Protein 4NQF (pdb70)

Secondary structure (DSSP, 8-state):
--HHHHHHHHHHHHHH--HHHHHHHHHHHHHHHT-HHHHHHHHHHHHHHHHHHHHHHHHS---SS---HHHHHHHHH-GGGGTTS--SSSHHHHHHH--HHHHSTTSSS-----HHHHHHHHHHHHHHHHHHHHHHHH----/--HHHHHHHHHHHHHH--HHHHHHHHHHHHHHTT-HHHHHHHHHHHHHHHHHHHHHHHHS---SS---HHHHHHHHH-GGGGGGS--SSSHHHHHHH--HHHHSTTS-S-----HHHHHHHHHHHHHHHHHHHHHHHH--TTTT----

Nearest PDB structures (foldseek):
  4nqf-assembly1_A  TM=1.006E+00  e=3.502E-18  Agrobacterium fabrum str. C58
  3c18-assembly2_C  TM=5.574E-01  e=3.459E+00  Exiguobacterium sibiricum 255-15
  7sqc-assembly1_1F  TM=3.061E-01  e=2.179E+00  Chlamydomonas reinhardtii
  7n9z-assembly1_H  TM=4.258E-01  e=7.866E+00  Escherichia coli
  4nqf-assembly1_A  TM=1.007E+00  e=2.276E-18  Agrobacterium fabrum str. C58

Organism: Agrobacterium fabrum (strain C58 / ATCC 33970) (NCBI:txid176299)

Structure (mmCIF, N/CA/C/O backbone):
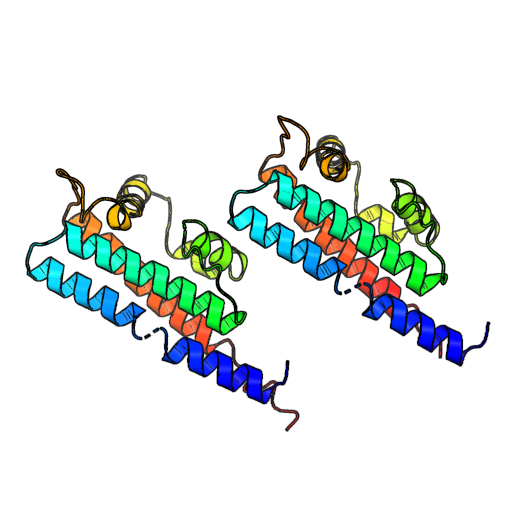data_4NQF
#
_entry.id   4NQF
#
_cell.length_a   63.103
_cell.length_b   71.574
_cell.length_c   83.416
_cell.angle_alpha   90.00
_cell.angle_beta   90.00
_cell.angle_gamma   90.00
#
_symmetry.space_group_name_H-M   'P 21 21 21'
#
loop_
_entity.id
_entity.type
_entity.pdbx_description
1 polymer Nucleotidyltransferase
2 water water
#
loop_
_atom_site.group_PDB
_atom_site.id
_atom_site.type_symbol
_atom_site.label_atom_id
_atom_site.label_alt_id
_atom_site.label_comp_id
_atom_site.label_asym_id
_atom_site.label_entity_id
_atom_site.label_seq_id
_atom_site.pdbx_PDB_ins_code
_atom_site.Cartn_x
_atom_site.Cartn_y
_atom_site.Cartn_z
_atom_site.occupancy
_atom_site.B_iso_or_equiv
_atom_site.auth_seq_id
_atom_site.auth_comp_id
_atom_site.auth_asym_id
_atom_site.auth_atom_id
_atom_site.pdbx_PDB_model_num
ATOM 1 N N . LEU A 1 1 ? -45.437 -56.176 71.336 1.00 122.16 151 LEU A N 1
ATOM 2 C CA . LEU A 1 1 ? -45.956 -57.502 70.916 1.00 117.06 151 LEU A CA 1
ATOM 3 C C . LEU A 1 1 ? -45.082 -58.072 69.780 1.00 106.21 151 LEU A C 1
ATOM 4 O O . LEU A 1 1 ? -45.466 -57.960 68.620 1.00 97.97 151 LEU A O 1
ATOM 9 N N . SER A 1 2 ? -43.904 -58.629 70.116 1.00 107.47 152 SER A N 1
ATOM 10 C CA . SER A 1 2 ? -42.988 -59.306 69.160 1.00 106.21 152 SER A CA 1
ATOM 11 C C . SER A 1 2 ? -41.544 -59.278 69.691 1.00 102.95 152 SER A C 1
ATOM 12 O O . SER A 1 2 ? -40.972 -58.208 69.822 1.00 110.27 152 SER A O 1
ATOM 15 N N . PRO A 1 3 ? -40.940 -60.452 69.963 1.00 98.55 153 PRO A N 1
ATOM 16 C CA . PRO A 1 3 ? -39.644 -60.540 70.659 1.00 101.64 153 PRO A CA 1
ATOM 17 C C . PRO A 1 3 ? -38.545 -59.552 70.230 1.00 110.10 153 PRO A C 1
ATOM 18 O O . PRO A 1 3 ? -37.848 -58.992 71.094 1.00 102.55 153 PRO A O 1
ATOM 22 N N . ALA A 1 4 ? -38.389 -59.354 68.919 1.00 114.86 154 ALA A N 1
ATOM 23 C CA . ALA A 1 4 ? -37.334 -58.484 68.374 1.00 110.60 154 ALA A CA 1
ATOM 24 C C . ALA A 1 4 ? -37.730 -57.016 68.387 1.00 107.34 154 ALA A C 1
ATOM 25 O O . ALA A 1 4 ? -36.879 -56.157 68.612 1.00 103.39 154 ALA A O 1
ATOM 27 N N . ASP A 1 5 ? -39.008 -56.735 68.131 1.00 106.59 155 ASP A N 1
ATOM 28 C CA . ASP A 1 5 ? -39.547 -55.380 68.286 1.00 116.31 155 ASP A CA 1
ATOM 29 C C . ASP A 1 5 ? -39.405 -54.901 69.737 1.00 122.78 155 ASP A C 1
ATOM 30 O O . ASP A 1 5 ? -38.825 -53.848 70.004 1.00 122.49 155 ASP A O 1
ATOM 35 N N . ALA A 1 6 ? -39.933 -55.691 70.667 1.00 119.67 156 ALA A N 1
ATOM 36 C CA . ALA A 1 6 ? -39.875 -55.372 72.087 1.00 105.73 156 ALA A CA 1
ATOM 37 C C . ALA A 1 6 ? -38.459 -55.024 72.579 1.00 92.59 156 ALA A C 1
ATOM 38 O O . ALA A 1 6 ? -38.307 -54.196 73.476 1.00 83.75 156 ALA A O 1
ATOM 40 N N . LEU A 1 7 ? -37.438 -55.645 71.992 1.00 82.48 157 LEU A N 1
ATOM 41 C CA . LEU A 1 7 ? -36.045 -55.311 72.305 1.00 82.33 157 LEU A CA 1
ATOM 42 C C . LEU A 1 7 ? -35.631 -53.968 71.709 1.00 86.18 157 LEU A C 1
ATOM 43 O O . LEU A 1 7 ? -35.032 -53.137 72.385 1.00 77.75 157 LEU A O 1
ATOM 48 N N . ARG A 1 8 ? -35.901 -53.798 70.420 1.00 90.20 158 ARG A N 1
ATOM 49 C CA . ARG A 1 8 ? -35.671 -52.536 69.734 1.00 96.63 158 ARG A CA 1
ATOM 50 C C . ARG A 1 8 ? -36.293 -51.401 70.565 1.00 99.81 158 ARG A C 1
ATOM 51 O O . ARG A 1 8 ? -35.598 -50.458 70.957 1.00 102.63 158 ARG A O 1
ATOM 59 N N . VAL A 1 9 ? -37.583 -51.519 70.876 1.00 91.59 159 VAL A N 1
ATOM 60 C CA . VAL A 1 9 ? -38.298 -50.443 71.560 1.00 87.78 159 VAL A CA 1
ATOM 61 C C . VAL A 1 9 ? -37.771 -50.168 72.963 1.00 81.58 159 VAL A C 1
ATOM 62 O O . VAL A 1 9 ? -37.724 -49.015 73.366 1.00 81.05 159 VAL A O 1
ATOM 66 N N . ALA A 1 10 ? -37.366 -51.202 73.692 1.00 74.69 160 ALA A N 1
ATOM 67 C CA . ALA A 1 10 ? -36.833 -51.005 75.034 1.00 72.55 160 ALA A CA 1
ATOM 68 C C . ALA A 1 10 ? -35.444 -50.425 75.019 1.00 76.71 160 ALA A C 1
ATOM 69 O O . ALA A 1 10 ? -35.061 -49.780 75.978 1.00 84.56 160 ALA A O 1
ATOM 71 N N . GLU A 1 11 ? -34.675 -50.686 73.967 1.00 83.51 161 GLU A N 1
ATOM 72 C CA . GLU A 1 11 ? -33.376 -50.045 73.806 1.00 91.54 161 GLU A CA 1
ATOM 73 C C . GLU A 1 11 ? -33.565 -48.567 73.482 1.00 92.30 161 GLU A C 1
ATOM 74 O O . GLU A 1 11 ? -32.832 -47.722 74.007 1.00 94.48 161 GLU A O 1
ATOM 80 N N . ASP A 1 12 ? -34.535 -48.277 72.608 1.00 84.05 162 ASP A N 1
ATOM 81 C CA . ASP A 1 12 ? -34.821 -46.915 72.137 1.00 79.84 162 ASP A CA 1
ATOM 82 C C . ASP A 1 12 ? -35.184 -45.975 73.308 1.00 78.53 162 ASP A C 1
ATOM 83 O O . ASP A 1 12 ? -34.599 -44.912 73.457 1.00 77.93 162 ASP A O 1
ATOM 88 N N . HIS A 1 13 ? -36.152 -46.404 74.112 1.00 75.03 163 HIS A N 1
ATOM 89 C CA . HIS A 1 13 ? -36.537 -45.782 75.377 1.00 67.39 163 HIS A CA 1
ATOM 90 C C . HIS A 1 13 ? -35.351 -45.491 76.295 1.00 60.71 163 HIS A C 1
ATOM 91 O O . HIS A 1 13 ? -35.065 -44.345 76.596 1.00 59.67 163 HIS A O 1
ATOM 98 N N . PHE A 1 14 ? -34.663 -46.530 76.729 1.00 54.93 164 PHE A N 1
ATOM 99 C CA . PHE A 1 14 ? -33.542 -46.384 77.645 1.00 61.29 164 PHE A CA 1
ATOM 100 C C . PHE A 1 14 ? -32.442 -45.456 77.121 1.00 69.96 164 PHE A C 1
ATOM 101 O O . PHE A 1 14 ? -31.871 -44.689 77.886 1.00 74.80 164 PHE A O 1
ATOM 109 N N . LEU A 1 15 ? -32.144 -45.523 75.828 1.00 73.28 165 LEU A N 1
ATOM 110 C CA . LEU A 1 15 ? -31.119 -44.664 75.244 1.00 66.73 165 LEU A CA 1
ATOM 111 C C . LEU A 1 15 ? -31.610 -43.258 75.058 1.00 58.90 165 LEU A C 1
ATOM 112 O O . LEU A 1 15 ? -30.827 -42.329 75.059 1.00 55.06 165 LEU A O 1
ATOM 117 N N . ARG A 1 16 ? -32.904 -43.112 74.840 1.00 54.34 166 ARG A N 1
ATOM 118 C CA . ARG A 1 16 ? -33.523 -41.800 74.682 1.00 53.45 166 ARG A CA 1
ATOM 119 C C . ARG A 1 16 ? -33.580 -41.033 76.009 1.00 61.07 166 ARG A C 1
ATOM 120 O O . ARG A 1 16 ? -33.400 -39.808 76.013 1.00 61.43 166 ARG A O 1
ATOM 128 N N . HIS A 1 17 ? -33.807 -41.747 77.123 1.00 59.33 167 HIS A N 1
ATOM 129 C CA . HIS A 1 17 ? -34.189 -41.111 78.372 1.00 54.16 167 HIS A CA 1
ATOM 130 C C . HIS A 1 17 ? -33.140 -41.171 79.467 1.00 56.71 167 HIS A C 1
ATOM 131 O O . HIS A 1 17 ? -33.020 -40.247 80.254 1.00 57.91 167 HIS A O 1
ATOM 146 N N . PRO A 1 19 ? -30.025 -40.754 79.284 1.00 50.92 169 PRO A N 1
ATOM 147 C CA . PRO A 1 19 ? -29.045 -39.656 79.181 1.00 53.66 169 PRO A CA 1
ATOM 148 C C . PRO A 1 19 ? -29.593 -38.282 79.567 1.00 51.42 169 PRO A C 1
ATOM 149 O O . PRO A 1 19 ? -28.835 -37.454 80.106 1.00 43.89 169 PRO A O 1
ATOM 153 N N . ASP A 1 20 ? -30.881 -38.046 79.295 1.00 49.10 170 ASP A N 1
ATOM 154 C CA . ASP A 1 20 ? -31.570 -36.881 79.850 1.00 46.21 170 ASP A CA 1
ATOM 155 C C . ASP A 1 20 ? -31.465 -36.895 81.386 1.00 41.97 170 ASP A C 1
ATOM 156 O O . ASP A 1 20 ? -31.177 -35.900 81.998 1.00 45.23 170 ASP A O 1
ATOM 161 N N . ALA A 1 21 ? -31.697 -38.033 82.010 1.00 42.80 171 ALA A N 1
ATOM 162 C CA . ALA A 1 21 ? -31.660 -38.093 83.446 1.00 44.63 171 ALA A CA 1
ATOM 163 C C . ALA A 1 21 ? -30.268 -37.772 83.974 1.00 40.92 171 ALA A C 1
ATOM 164 O O . ALA A 1 21 ? -30.119 -36.998 84.899 1.00 45.33 171 ALA A O 1
ATOM 166 N N . ARG A 1 22 ? -29.245 -38.378 83.408 1.00 46.31 172 ARG A N 1
ATOM 167 C CA . ARG A 1 22 ? -27.881 -38.125 83.872 1.00 46.49 172 ARG A CA 1
ATOM 168 C C . ARG A 1 22 ? -27.564 -36.661 83.702 1.00 45.57 172 ARG A C 1
ATOM 169 O O . ARG A 1 22 ? -27.075 -36.028 84.656 1.00 44.03 172 ARG A O 1
ATOM 177 N N . ASP A 1 23 ? -27.912 -36.112 82.529 1.00 43.03 173 ASP A N 1
ATOM 178 C CA . ASP A 1 23 ? -27.655 -34.690 82.248 1.00 43.09 173 ASP A CA 1
ATOM 179 C C . ASP A 1 23 ? -28.351 -33.713 83.179 1.00 46.98 173 ASP A C 1
ATOM 180 O O . ASP A 1 23 ? -27.757 -32.682 83.543 1.00 51.00 173 ASP A O 1
ATOM 185 N N . PHE A 1 24 ? -29.592 -34.001 83.573 1.00 43.44 174 PHE A N 1
ATOM 186 C CA . PHE A 1 24 ? -30.243 -33.154 84.565 1.00 43.27 174 PHE A CA 1
ATOM 187 C C . PHE A 1 24 ? -29.444 -33.158 85.881 1.00 42.37 174 PHE A C 1
ATOM 188 O O . PHE A 1 24 ? -29.209 -32.105 86.462 1.00 46.29 174 PHE A O 1
ATOM 196 N N . ALA A 1 25 ? -29.032 -34.329 86.339 1.00 40.80 175 ALA A N 1
ATOM 197 C CA . ALA A 1 25 ? -28.193 -34.421 87.565 1.00 43.40 175 ALA A CA 1
ATOM 198 C C . ALA A 1 25 ? -26.871 -33.653 87.436 1.00 44.31 175 ALA A C 1
ATOM 199 O O . ALA A 1 25 ? -26.399 -33.088 88.409 1.00 41.65 175 ALA A O 1
ATOM 201 N N . ASP A 1 26 ? -26.293 -33.623 86.236 1.00 43.43 176 ASP A N 1
ATOM 202 C CA . ASP A 1 26 ? -25.072 -32.872 86.023 1.00 48.49 176 ASP A CA 1
ATOM 203 C C . ASP A 1 26 ? -25.367 -31.374 86.092 1.00 46.57 176 ASP A C 1
ATOM 204 O O . ASP A 1 26 ? -24.654 -30.628 86.791 1.00 41.82 176 ASP A O 1
ATOM 209 N N . VAL A 1 27 ? -26.420 -30.943 85.387 1.00 43.29 177 VAL A N 1
ATOM 210 C CA . VAL A 1 27 ? -26.875 -29.539 85.456 1.00 39.63 177 VAL A CA 1
ATOM 211 C C . VAL A 1 27 ? -27.067 -29.088 86.904 1.00 37.80 177 VAL A C 1
ATOM 212 O O . VAL A 1 27 ? -26.632 -28.003 87.277 1.00 38.13 177 VAL A O 1
ATOM 216 N N . ALA A 1 28 ? -27.636 -29.953 87.733 1.00 35.35 178 ALA A N 1
ATOM 217 C CA . ALA A 1 28 ? -27.783 -29.646 89.124 1.00 37.07 178 ALA A CA 1
ATOM 218 C C . ALA A 1 28 ? -26.441 -29.386 89.812 1.00 41.65 178 ALA A C 1
ATOM 219 O O . ALA A 1 28 ? -26.279 -28.388 90.485 1.00 49.00 178 ALA A O 1
ATOM 221 N N . LYS A 1 29 ? -25.469 -30.261 89.620 1.00 42.38 179 LYS A N 1
ATOM 222 C CA . LYS A 1 29 ? -24.162 -30.067 90.170 1.00 43.74 179 LYS A CA 1
ATOM 223 C C . LYS A 1 29 ? -23.608 -28.718 89.689 1.00 46.76 179 LYS A C 1
ATOM 224 O O . LYS A 1 29 ? -23.131 -27.899 90.507 1.00 50.90 179 LYS A O 1
ATOM 230 N N . TYR A 1 30 ? -23.665 -28.479 88.377 1.00 40.39 180 TYR A N 1
ATOM 231 C CA . TYR A 1 30 ? -23.249 -27.204 87.814 1.00 40.92 180 TYR A CA 1
ATOM 232 C C . TYR A 1 30 ? -23.881 -26.050 88.554 1.00 44.57 180 TYR A C 1
ATOM 233 O O . TYR A 1 30 ? -23.182 -25.122 88.967 1.00 52.25 180 TYR A O 1
ATOM 242 N N . LEU A 1 31 ? -25.200 -26.093 88.759 1.00 44.60 181 LEU A N 1
ATOM 243 C CA . LEU A 1 31 ? -25.884 -24.985 89.429 1.00 40.23 181 LEU A CA 1
ATOM 244 C C . LEU A 1 31 ? -25.489 -24.827 90.905 1.00 41.48 181 LEU A C 1
ATOM 245 O O . LEU A 1 31 ? -25.491 -23.702 91.465 1.00 38.42 181 LEU A O 1
ATOM 250 N N . VAL A 1 32 ? -25.102 -25.925 91.536 1.00 47.80 182 VAL A N 1
ATOM 251 C CA . VAL A 1 32 ? -24.620 -25.859 92.917 1.00 48.11 182 VAL A CA 1
ATOM 252 C C . VAL A 1 32 ? -23.299 -25.129 92.930 1.00 44.71 182 VAL A C 1
ATOM 253 O O . VAL A 1 32 ? -23.085 -24.241 93.759 1.00 45.52 182 VAL A O 1
ATOM 257 N N . ALA A 1 33 ? -22.432 -25.449 91.987 1.00 41.00 183 ALA A N 1
ATOM 258 C CA . ALA A 1 33 ? -21.212 -24.685 91.860 1.00 40.15 183 ALA A CA 1
ATOM 259 C C . ALA A 1 33 ? -21.525 -23.209 91.647 1.00 49.31 183 ALA A C 1
ATOM 260 O O . ALA A 1 33 ? -20.846 -22.334 92.210 1.00 64.54 183 ALA A O 1
ATOM 262 N N . LYS A 1 34 ? -22.559 -22.911 90.868 1.00 52.79 184 LYS A N 1
ATOM 263 C CA . LYS A 1 34 ? -22.918 -21.509 90.640 1.00 54.36 184 LYS A CA 1
ATOM 264 C C . LYS A 1 34 ? -23.466 -20.792 91.868 1.00 52.46 184 LYS A C 1
ATOM 265 O O . LYS A 1 34 ? -23.482 -19.572 91.904 1.00 52.69 184 LYS A O 1
ATOM 271 N N . GLY A 1 35 ? -23.927 -21.531 92.867 1.00 51.44 185 GLY A N 1
ATOM 272 C CA . GLY A 1 35 ? -24.631 -20.909 93.982 1.00 50.53 185 GLY A CA 1
ATOM 273 C C . GLY A 1 35 ? -26.128 -20.770 93.792 1.00 51.38 185 GLY A C 1
ATOM 274 O O . GLY A 1 35 ? -26.790 -20.172 94.626 1.00 47.99 185 GLY A O 1
ATOM 275 N N . ASN A 1 36 ? -26.684 -21.368 92.731 1.00 52.20 186 ASN A N 1
ATOM 276 C CA . ASN A 1 36 ? -28.123 -21.329 92.519 1.00 46.68 186 ASN A CA 1
ATOM 277 C C . ASN A 1 36 ? -28.793 -22.635 92.974 1.00 47.46 186 ASN A C 1
ATOM 278 O O . ASN A 1 36 ? -29.071 -23.563 92.164 1.00 46.10 186 ASN A O 1
ATOM 283 N N . LEU A 1 37 ? -29.087 -22.688 94.267 1.00 44.06 187 LEU A N 1
ATOM 284 C CA . LEU A 1 37 ? -29.481 -23.951 94.900 1.00 47.95 187 LEU A CA 1
ATOM 285 C C . LEU A 1 37 ? -30.900 -24.309 94.588 1.00 43.18 187 LEU A C 1
ATOM 286 O O . LEU A 1 37 ? -31.246 -25.483 94.494 1.00 44.32 187 LEU A O 1
ATOM 291 N N . HIS A 1 38 ? -31.731 -23.297 94.412 1.00 43.68 188 HIS A N 1
ATOM 292 C CA . HIS A 1 38 ? -33.139 -23.538 94.133 1.00 42.71 188 HIS A CA 1
ATOM 293 C C . HIS A 1 38 ? -33.290 -24.174 92.754 1.00 43.56 188 HIS A C 1
ATOM 294 O O . HIS A 1 38 ? -33.989 -25.167 92.589 1.00 44.67 188 HIS A O 1
ATOM 301 N N . LEU A 1 39 ? -32.596 -23.632 91.767 1.00 43.93 189 LEU A N 1
ATOM 302 C CA . LEU A 1 39 ? -32.679 -24.180 90.418 1.00 42.28 189 LEU A CA 1
ATOM 303 C C . LEU A 1 39 ? -31.946 -25.510 90.314 1.00 43.10 189 LEU A C 1
ATOM 304 O O . LEU A 1 39 ? -32.259 -26.304 89.414 1.00 37.54 189 LEU A O 1
ATOM 309 N N . ALA A 1 40 ? -30.992 -25.769 91.217 1.00 39.05 190 ALA A N 1
ATOM 310 C CA . ALA A 1 40 ? -30.396 -27.095 91.251 1.00 40.17 190 ALA A CA 1
ATOM 311 C C . ALA A 1 40 ? -31.397 -28.127 91.757 1.00 43.51 190 ALA A C 1
ATOM 312 O O . ALA A 1 40 ? -31.422 -29.250 91.288 1.00 50.45 190 ALA A O 1
ATOM 314 N N . ALA A 1 41 ? -32.245 -27.748 92.699 1.00 46.17 191 ALA A N 1
ATOM 315 C CA . ALA A 1 41 ? -33.226 -28.681 93.209 1.00 44.42 191 ALA A CA 1
ATOM 316 C C . ALA A 1 41 ? -34.178 -28.999 92.085 1.00 44.21 191 ALA A C 1
ATOM 317 O O . ALA A 1 41 ? -34.584 -30.136 91.896 1.00 43.65 191 ALA A O 1
ATOM 319 N N . PHE A 1 42 ? -34.538 -27.977 91.331 1.00 44.98 192 PHE A N 1
ATOM 320 C CA . PHE A 1 42 ? -35.439 -28.158 90.191 1.00 42.79 192 PHE A CA 1
ATOM 321 C C . PHE A 1 42 ? -34.849 -29.162 89.214 1.00 41.47 192 PHE A C 1
ATOM 322 O O . PHE A 1 42 ? -35.544 -30.028 88.709 1.00 38.15 192 PHE A O 1
ATOM 330 N N . ASN A 1 43 ? -33.562 -29.037 88.915 1.00 40.60 193 ASN A N 1
ATOM 331 C CA . ASN A 1 43 ? -32.931 -30.019 88.015 1.00 38.81 193 ASN A CA 1
ATOM 332 C C . ASN A 1 43 ? -32.849 -31.432 88.628 1.00 36.75 193 ASN A C 1
ATOM 333 O O . ASN A 1 43 ? -33.050 -32.443 87.945 1.00 34.65 193 ASN A O 1
ATOM 338 N N . LEU A 1 44 ? -32.599 -31.50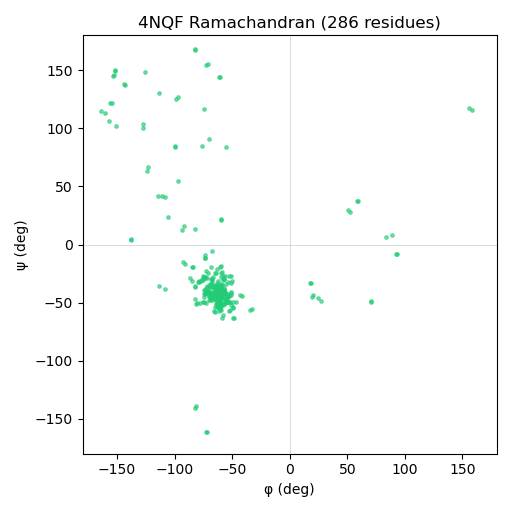0 89.928 1.00 38.73 194 LEU A N 1
ATOM 339 C CA . LEU A 1 44 ? -32.656 -32.782 90.625 1.00 40.72 194 LEU A CA 1
ATOM 340 C C . LEU A 1 44 ? -34.046 -33.417 90.515 1.00 41.09 194 LEU A C 1
ATOM 341 O O . LEU A 1 44 ? -34.165 -34.589 90.231 1.00 42.62 194 LEU A O 1
ATOM 346 N N . HIS A 1 45 ? -35.093 -32.633 90.689 1.00 39.49 195 HIS A N 1
ATOM 347 C CA . HIS A 1 45 ? -36.434 -33.122 90.492 1.00 36.70 195 HIS A CA 1
ATOM 348 C C . HIS A 1 45 ? -36.544 -33.707 89.119 1.00 36.97 195 HIS A C 1
ATOM 349 O O . HIS A 1 45 ? -37.108 -34.783 88.935 1.00 42.85 195 HIS A O 1
ATOM 356 N N . GLN A 1 46 ? -36.034 -33.013 88.118 1.00 37.82 196 GLN A N 1
ATOM 357 C CA . GLN A 1 46 ? -36.148 -33.529 86.761 1.00 38.58 196 GLN A CA 1
ATOM 358 C C . GLN A 1 46 ? -35.291 -34.774 86.529 1.00 42.14 196 GLN A C 1
ATOM 359 O O . GLN A 1 46 ? -35.690 -35.683 85.773 1.00 45.39 196 GLN A O 1
ATOM 365 N N . ALA A 1 47 ? -34.127 -34.837 87.178 1.00 41.34 197 ALA A N 1
ATOM 366 C CA . ALA A 1 47 ? -33.271 -36.020 87.063 1.00 44.61 197 ALA A CA 1
ATOM 367 C C . ALA A 1 47 ? -33.981 -37.268 87.559 1.00 41.74 197 ALA A C 1
ATOM 368 O O . ALA A 1 47 ? -33.874 -38.336 86.984 1.00 50.78 197 ALA A O 1
ATOM 370 N N . VAL A 1 48 ? -34.733 -37.104 88.620 1.00 41.68 198 VAL A N 1
ATOM 371 C CA . VAL A 1 48 ? -35.420 -38.199 89.287 1.00 43.25 198 VAL A CA 1
ATOM 372 C C . VAL A 1 48 ? -36.690 -38.592 88.505 1.00 42.00 198 VAL A C 1
ATOM 373 O O . VAL A 1 48 ? -36.883 -39.733 88.187 1.00 40.69 198 VAL A O 1
ATOM 377 N N . GLU A 1 49 ? -37.526 -37.624 88.165 1.00 41.88 199 GLU A N 1
ATOM 378 C CA . GLU A 1 49 ? -38.685 -37.888 87.338 1.00 46.35 199 GLU A CA 1
ATOM 379 C C . GLU A 1 49 ? -38.313 -38.606 86.046 1.00 48.98 199 GLU A C 1
ATOM 380 O O . GLU A 1 49 ? -38.934 -39.601 85.680 1.00 52.83 199 GLU A O 1
ATOM 386 N N . THR A 1 50 ? -37.321 -38.074 85.348 1.00 47.98 200 THR A N 1
ATOM 387 C CA . THR A 1 50 ? -36.872 -38.655 84.096 1.00 45.74 200 THR A CA 1
ATOM 388 C C . THR A 1 50 ? -36.318 -40.062 84.320 1.00 45.52 200 THR A C 1
ATOM 389 O O . THR A 1 50 ? -36.399 -40.906 83.444 1.00 49.15 200 THR A O 1
ATOM 393 N N . ALA A 1 51 ? -35.707 -40.307 85.463 1.00 42.10 201 ALA A N 1
ATOM 394 C CA . ALA A 1 51 ? -35.106 -41.598 85.660 1.00 48.59 201 ALA A CA 1
ATOM 395 C C . ALA A 1 51 ? -36.213 -42.621 85.779 1.00 55.49 201 ALA A C 1
ATOM 396 O O . ALA A 1 51 ? -36.122 -43.679 85.170 1.00 59.41 201 ALA A O 1
ATOM 398 N N . TYR A 1 52 ? -37.271 -42.284 86.524 1.00 58.40 202 TYR A N 1
ATOM 399 C CA . TYR A 1 52 ? -38.415 -43.191 86.691 1.00 64.91 202 TYR A CA 1
ATOM 400 C C . TYR A 1 52 ? -39.150 -43.353 85.362 1.00 60.11 202 TYR A C 1
ATOM 401 O O . TYR A 1 52 ? -39.508 -44.442 84.968 1.00 63.09 202 TYR A O 1
ATOM 410 N N . ASN A 1 53 ? -39.389 -42.266 84.671 1.00 61.60 203 ASN A N 1
ATOM 411 C CA . ASN A 1 53 ? -40.004 -42.369 83.363 1.00 63.62 203 ASN A CA 1
ATOM 412 C C . ASN A 1 53 ? -39.232 -43.382 82.494 1.00 65.89 203 ASN A C 1
ATOM 413 O O . ASN A 1 53 ? -39.814 -44.230 81.786 1.00 65.10 203 ASN A O 1
ATOM 418 N N . CYS A 1 54 ? -37.912 -43.290 82.556 1.00 64.07 204 CYS A N 1
ATOM 419 C CA . CYS A 1 54 ? -37.054 -44.150 81.763 1.00 66.19 204 CYS A CA 1
ATOM 420 C C . CYS A 1 54 ? -37.192 -45.597 82.201 1.00 67.39 204 CYS A C 1
ATOM 421 O O . CYS A 1 54 ? -37.240 -46.504 81.384 1.00 61.88 204 CYS A O 1
ATOM 424 N N . TYR A 1 55 ? -37.243 -45.806 83.503 1.00 64.66 205 TYR A N 1
ATOM 425 C CA . TYR A 1 55 ? -37.454 -47.128 84.026 1.00 65.76 205 TYR A CA 1
ATOM 426 C C . TYR A 1 55 ? -38.798 -47.751 83.550 1.00 66.52 205 TYR A C 1
ATOM 427 O O . TYR A 1 55 ? -38.829 -48.807 82.937 1.00 53.58 205 TYR A O 1
ATOM 436 N N . LEU A 1 56 ? -39.897 -47.073 83.814 1.00 69.00 206 LEU A N 1
ATOM 437 C CA . LEU A 1 56 ? -41.202 -47.584 83.420 1.00 74.32 206 LEU A CA 1
ATOM 438 C C . LEU A 1 56 ? -41.356 -47.805 81.917 1.00 79.07 206 LEU A C 1
ATOM 439 O O . LEU A 1 56 ? -41.986 -48.768 81.503 1.00 79.09 206 LEU A O 1
ATOM 444 N N . LEU A 1 57 ? -40.827 -46.898 81.100 1.00 86.82 207 LEU A N 1
ATOM 445 C CA . LEU A 1 57 ? -40.901 -47.074 79.648 1.00 87.80 207 LEU A CA 1
ATOM 446 C C . LEU A 1 57 ? -40.132 -48.328 79.197 1.00 91.89 207 LEU A C 1
ATOM 447 O O . LEU A 1 57 ? -40.666 -49.170 78.479 1.00 89.86 207 LEU A O 1
ATOM 452 N N . THR A 1 58 ? -38.880 -48.444 79.626 1.00 93.50 208 THR A N 1
ATOM 453 C CA . THR A 1 58 ? -38.019 -49.548 79.222 1.00 85.22 208 THR A CA 1
ATOM 454 C C . THR A 1 58 ? -38.673 -50.885 79.519 1.00 88.06 208 THR A C 1
ATOM 455 O O . THR A 1 58 ? -38.753 -51.753 78.641 1.00 96.41 208 THR A O 1
ATOM 459 N N . LEU A 1 59 ? -39.167 -51.030 80.745 1.00 80.09 209 LEU A N 1
ATOM 460 C CA . LEU A 1 59 ? -39.684 -52.307 81.243 1.00 73.13 209 LEU A CA 1
ATOM 461 C C . LEU A 1 59 ? -41.148 -52.635 80.913 1.00 69.15 209 LEU A C 1
ATOM 462 O O . LEU A 1 59 ? -41.531 -53.809 80.965 1.00 65.86 209 LEU A O 1
ATOM 467 N N . THR A 1 60 ? -41.950 -51.634 80.562 1.00 63.99 210 THR A N 1
ATOM 468 C CA . THR A 1 60 ? -43.366 -51.870 80.298 1.00 67.19 210 THR A CA 1
ATOM 469 C C . THR A 1 60 ? -43.940 -51.144 79.093 1.00 76.85 210 THR A C 1
ATOM 470 O O . THR A 1 60 ? -45.142 -51.199 78.848 1.00 91.46 210 THR A O 1
ATOM 474 N N . ASN A 1 61 ? -43.105 -50.445 78.345 1.00 86.74 211 ASN A N 1
ATOM 475 C CA . ASN A 1 61 ? -43.567 -49.671 77.194 1.00 85.76 211 ASN A CA 1
ATOM 476 C C . ASN A 1 61 ? -44.749 -48.725 77.456 1.00 86.56 211 ASN A C 1
ATOM 477 O O . ASN A 1 61 ? -45.531 -48.435 76.550 1.00 89.42 211 ASN A O 1
ATOM 482 N N . TYR A 1 62 ? -44.851 -48.226 78.684 1.00 94.09 212 TYR A N 1
ATOM 483 C CA . TYR A 1 62 ? -45.859 -47.228 79.034 1.00 104.98 212 TYR A CA 1
ATOM 484 C C . TYR A 1 62 ? -45.381 -46.380 80.195 1.00 112.00 212 TYR A C 1
ATOM 485 O O . TYR A 1 62 ? -44.680 -46.865 81.092 1.00 107.57 212 TYR A O 1
ATOM 494 N N . SER A 1 63 ? -45.760 -45.105 80.154 1.00 120.28 213 SER A N 1
ATOM 495 C CA . SER A 1 63 ? -45.606 -44.198 81.287 1.00 117.98 213 SER A CA 1
ATOM 496 C C . SER A 1 63 ? -46.815 -43.246 81.345 1.00 117.01 213 SER A C 1
ATOM 497 O O . SER A 1 63 ? -47.262 -42.742 80.320 1.00 105.97 213 SER A O 1
ATOM 500 N N . PRO A 1 64 ? -47.348 -43.004 82.552 1.00 125.55 214 PRO A N 1
ATOM 501 C CA . PRO A 1 64 ? -48.584 -42.258 82.764 1.00 126.73 214 PRO A CA 1
ATOM 502 C C . PRO A 1 64 ? -48.888 -41.132 81.782 1.00 123.92 214 PRO A C 1
ATOM 503 O O . PRO A 1 64 ? -49.946 -41.130 81.158 1.00 124.21 214 PRO A O 1
ATOM 507 N N . ALA A 1 65 ? -47.960 -40.196 81.642 1.00 128.06 215 ALA A N 1
ATOM 508 C CA . ALA A 1 65 ? -48.185 -38.976 80.855 1.00 119.33 215 ALA A CA 1
ATOM 509 C C . ALA A 1 65 ? -48.686 -37.811 81.710 1.00 109.30 215 ALA A C 1
ATOM 510 O O . ALA A 1 65 ? -48.776 -36.694 81.207 1.00 99.74 215 ALA A O 1
ATOM 512 N N . SER A 1 66 ? -49.021 -38.056 82.982 1.00 106.71 216 SER A N 1
ATOM 513 C CA . SER A 1 66 ? -48.987 -36.968 83.978 1.00 106.62 216 SER A CA 1
ATOM 514 C C . SER A 1 66 ? -47.525 -36.658 84.267 1.00 98.24 216 SER A C 1
ATOM 515 O O . SER A 1 66 ? -47.125 -35.496 84.341 1.00 76.92 216 SER A O 1
ATOM 518 N N . HIS A 1 67 ? -46.733 -37.726 84.381 1.00 95.58 217 HIS A N 1
ATOM 519 C CA . HIS A 1 67 ? -45.378 -37.649 84.906 1.00 98.51 217 HIS A CA 1
ATOM 520 C C . HIS A 1 67 ? -45.404 -37.082 86.335 1.00 99.13 217 HIS A C 1
ATOM 521 O O . HIS A 1 67 ? -44.531 -36.311 86.701 1.00 104.44 217 HIS A O 1
ATOM 528 N N . ASN A 1 68 ? -46.416 -37.452 87.125 1.00 95.14 218 ASN A N 1
ATOM 529 C CA . ASN A 1 68 ? -46.475 -37.069 88.534 1.00 92.79 218 ASN A CA 1
ATOM 530 C C . ASN A 1 68 ? -45.430 -37.855 89.332 1.00 92.84 218 ASN A C 1
ATOM 531 O O . ASN A 1 68 ? -45.274 -39.063 89.148 1.00 93.13 218 ASN A O 1
ATOM 544 N N . LYS A 1 70 ? -44.979 -38.615 92.756 1.00 80.37 220 LYS A N 1
ATOM 545 C CA . LYS A 1 70 ? -45.479 -39.643 93.678 1.00 87.08 220 LYS A CA 1
ATOM 546 C C . LYS A 1 70 ? -45.990 -40.815 92.842 1.00 81.66 220 LYS A C 1
ATOM 547 O O . LYS A 1 70 ? -45.651 -41.970 93.104 1.00 72.20 220 LYS A O 1
ATOM 549 N N . PHE A 1 71 ? -46.743 -40.490 91.792 1.00 85.25 221 PHE A N 1
ATOM 550 C CA . PHE A 1 71 ? -47.298 -41.496 90.908 1.00 86.78 221 PHE A CA 1
ATOM 551 C C . PHE A 1 71 ? -46.196 -42.373 90.273 1.00 85.44 221 PHE A C 1
ATOM 552 O O . PHE A 1 71 ? -46.150 -43.581 90.543 1.00 92.69 221 PHE A O 1
ATOM 560 N N . LEU A 1 72 ? -45.280 -41.763 89.504 1.00 76.64 222 LEU A N 1
ATOM 561 C CA . LEU A 1 72 ? -44.201 -42.509 88.819 1.00 69.05 222 LEU A CA 1
ATOM 562 C C . LEU A 1 72 ? -43.274 -43.259 89.771 1.00 70.54 222 LEU A C 1
ATOM 563 O O . LEU A 1 72 ? -42.844 -44.370 89.466 1.00 80.48 222 LEU A O 1
ATOM 568 N N . ARG A 1 73 ? -42.961 -42.669 90.920 1.00 63.60 223 ARG A N 1
ATOM 569 C CA . ARG A 1 73 ? -42.257 -43.397 91.962 1.00 61.90 223 ARG A CA 1
ATOM 570 C C . ARG A 1 73 ? -43.093 -44.587 92.469 1.00 70.69 223 ARG A C 1
ATOM 571 O O . ARG A 1 73 ? -42.574 -45.711 92.640 1.00 78.33 223 ARG A O 1
ATOM 579 N N . GLY A 1 74 ? -44.376 -44.322 92.741 1.00 72.20 224 GLY A N 1
ATOM 580 C CA . GLY A 1 74 ? -45.312 -45.353 93.182 1.00 74.33 224 GLY A CA 1
ATOM 581 C C . GLY A 1 74 ? -45.298 -46.518 92.220 1.00 76.72 224 GLY A C 1
ATOM 582 O O . GLY A 1 74 ? -45.004 -47.662 92.611 1.00 74.97 224 GLY A O 1
ATOM 583 N N . LEU A 1 75 ? -45.579 -46.218 90.953 1.00 70.96 225 LEU A N 1
ATOM 584 C CA . LEU A 1 75 ? -45.578 -47.244 89.924 1.00 76.12 225 LEU A CA 1
ATOM 585 C C . LEU A 1 75 ? -44.255 -47.993 89.849 1.00 78.61 225 LEU A C 1
ATOM 586 O O . LEU A 1 75 ? -44.231 -49.204 89.691 1.00 90.28 225 LEU A O 1
ATOM 591 N N . SER A 1 76 ? -43.150 -47.278 89.976 1.00 78.87 226 SER A N 1
ATOM 592 C CA . SER A 1 76 ? -41.842 -47.894 89.801 1.00 75.74 226 SER A CA 1
ATOM 593 C C . SER A 1 76 ? -41.443 -48.781 90.959 1.00 73.58 226 SER A C 1
ATOM 594 O O . SER A 1 76 ? -40.882 -49.866 90.756 1.00 70.38 226 SER A O 1
ATOM 597 N N . GLU A 1 77 ? -41.707 -48.331 92.177 1.00 79.90 227 GLU A N 1
ATOM 598 C CA . GLU A 1 77 ? -41.438 -49.189 93.352 1.00 89.19 227 GLU A CA 1
ATOM 599 C C . GLU A 1 77 ? -42.387 -50.394 93.352 1.00 88.01 227 GLU A C 1
ATOM 600 O O . GLU A 1 77 ? -42.001 -51.482 93.747 1.00 87.85 227 GLU A O 1
ATOM 606 N N . GLY A 1 78 ? -43.605 -50.188 92.854 1.00 89.96 228 GLY A N 1
ATOM 607 C CA . GLY A 1 78 ? -44.546 -51.271 92.604 1.00 90.70 228 GLY A CA 1
ATOM 608 C C . GLY A 1 78 ? -44.093 -52.351 91.621 1.00 93.75 228 GLY A C 1
ATOM 609 O O . GLY A 1 78 ? -44.539 -53.489 91.742 1.00 99.45 228 GLY A O 1
ATOM 610 N N . ARG A 1 79 ? -43.218 -52.012 90.666 1.00 86.75 229 ARG A N 1
ATOM 611 C CA . ARG A 1 79 ? -42.651 -52.986 89.697 1.00 78.94 229 ARG A CA 1
ATOM 612 C C . ARG A 1 79 ? -41.326 -53.630 90.162 1.00 73.32 229 ARG A C 1
ATOM 613 O O . ARG A 1 79 ? -40.945 -54.675 89.653 1.00 89.76 229 ARG A O 1
ATOM 621 N N . ASP A 1 80 ? -40.641 -53.069 91.150 1.00 78.38 230 ASP A N 1
ATOM 622 C CA . ASP A 1 80 ? -39.393 -53.685 91.667 1.00 84.31 230 ASP A CA 1
ATOM 623 C C . ASP A 1 80 ? -39.025 -53.087 93.031 1.00 80.22 230 ASP A C 1
ATOM 624 O O . ASP A 1 80 ? -38.694 -51.913 93.125 1.00 80.04 230 ASP A O 1
ATOM 629 N N . ARG A 1 81 ? -39.064 -53.903 94.078 1.00 81.40 231 ARG A N 1
ATOM 630 C CA . ARG A 1 81 ? -38.907 -53.410 95.454 1.00 82.28 231 ARG A CA 1
ATOM 631 C C . ARG A 1 81 ? -37.517 -52.806 95.736 1.00 80.73 231 ARG A C 1
ATOM 632 O O . ARG A 1 81 ? -37.390 -51.956 96.618 1.00 78.29 231 ARG A O 1
ATOM 634 N N . ARG A 1 82 ? -36.491 -53.214 94.984 1.00 85.74 232 ARG A N 1
ATOM 635 C CA . ARG A 1 82 ? -35.117 -52.682 95.162 1.00 91.17 232 ARG A CA 1
ATOM 636 C C . ARG A 1 82 ? -35.053 -51.125 95.158 1.00 92.70 232 ARG A C 1
ATOM 637 O O . ARG A 1 82 ? -34.164 -50.532 95.777 1.00 86.26 232 ARG A O 1
ATOM 645 N N . LEU A 1 83 ? -36.013 -50.484 94.477 1.00 87.76 233 LEU A N 1
ATOM 646 C CA . LEU A 1 83 ? -36.086 -49.021 94.354 1.00 85.67 233 LEU A CA 1
ATOM 647 C C . LEU A 1 83 ? -36.535 -48.261 95.617 1.00 85.12 233 LEU A C 1
ATOM 648 O O . LEU A 1 83 ? -36.455 -47.021 95.669 1.00 86.42 233 LEU A O 1
ATOM 653 N N . ILE A 1 84 ? -37.037 -48.984 96.612 1.00 86.64 234 ILE A N 1
ATOM 654 C CA . ILE A 1 84 ? -37.438 -48.370 97.883 1.00 80.46 234 ILE A CA 1
ATOM 655 C C . ILE A 1 84 ? -36.202 -47.977 98.700 1.00 68.87 234 ILE A C 1
ATOM 656 O O . ILE A 1 84 ? -36.242 -47.020 99.433 1.00 66.33 234 ILE A O 1
ATOM 661 N N . ASP A 1 85 ? -35.091 -48.683 98.545 1.00 77.65 235 ASP A N 1
ATOM 662 C CA . ASP A 1 85 ? -33.869 -48.346 99.290 1.00 89.09 235 ASP A CA 1
ATOM 663 C C . ASP A 1 85 ? -33.394 -46.939 99.004 1.00 87.30 235 ASP A C 1
ATOM 664 O O . ASP A 1 85 ? -32.704 -46.334 99.813 1.00 85.05 235 ASP A O 1
ATOM 669 N N . ILE A 1 86 ? -33.782 -46.424 97.844 1.00 89.18 236 ILE A N 1
ATOM 670 C CA . ILE A 1 86 ? -33.299 -45.146 97.345 1.00 86.49 236 ILE A CA 1
ATOM 671 C C . ILE A 1 86 ? -33.716 -43.988 98.253 1.00 81.96 236 ILE A C 1
ATOM 672 O O . ILE A 1 86 ? -32.934 -43.065 98.442 1.00 84.32 236 ILE A O 1
ATOM 677 N N . TRP A 1 87 ? -34.920 -44.047 98.823 1.00 71.69 237 TRP A N 1
ATOM 678 C CA . TRP A 1 87 ? -35.452 -42.937 99.608 1.00 66.13 237 TRP A CA 1
ATOM 679 C C . TRP A 1 87 ? -35.820 -43.360 101.021 1.00 69.42 237 TRP A C 1
ATOM 680 O O . TRP A 1 87 ? -36.994 -43.319 101.383 1.00 75.08 237 TRP A O 1
ATOM 691 N N . PRO A 1 88 ? -34.815 -43.721 101.846 1.00 76.89 238 PRO A N 1
ATOM 692 C CA . PRO A 1 88 ? -35.095 -44.236 103.196 1.00 76.42 238 PRO A CA 1
ATOM 693 C C . PRO A 1 88 ? -35.813 -43.219 104.079 1.00 74.97 238 PRO A C 1
ATOM 694 O O . PRO A 1 88 ? -35.540 -42.021 103.983 1.00 74.14 238 PRO A O 1
ATOM 698 N N . ARG A 1 89 ? -36.711 -43.703 104.930 1.00 77.49 239 ARG A N 1
ATOM 699 C CA . ARG A 1 89 ? -37.425 -42.860 105.890 1.00 79.44 239 ARG A CA 1
ATOM 700 C C . ARG A 1 89 ? -37.035 -43.224 107.321 1.00 78.23 239 ARG A C 1
ATOM 701 O O . ARG A 1 89 ? -37.908 -43.323 108.181 1.00 76.13 239 ARG A O 1
ATOM 709 N N . ASP A 1 90 ? -35.745 -43.472 107.559 1.00 77.98 240 ASP A N 1
ATOM 710 C CA . ASP A 1 90 ? -35.233 -43.733 108.916 1.00 78.51 240 ASP A CA 1
ATOM 711 C C . ASP A 1 90 ? -34.704 -42.477 109.642 1.00 74.61 240 ASP A C 1
ATOM 712 O O . ASP A 1 90 ? -34.000 -42.581 110.650 1.00 73.62 240 ASP A O 1
ATOM 717 N N . ARG A 1 91 ? -35.002 -41.303 109.094 1.00 73.75 241 ARG A N 1
ATOM 718 C CA . ARG A 1 91 ? -34.736 -40.016 109.733 1.00 74.80 241 ARG A CA 1
ATOM 719 C C . ARG A 1 91 ? -35.787 -39.107 109.173 1.00 70.91 241 ARG A C 1
ATOM 720 O O . ARG A 1 91 ? -36.201 -39.266 108.028 1.00 85.26 241 ARG A O 1
ATOM 728 N N . GLN A 1 92 ? -36.198 -38.121 109.941 1.00 69.48 242 GLN A N 1
ATOM 729 C CA . GLN A 1 92 ? -37.238 -37.241 109.463 1.00 71.09 242 GLN A CA 1
ATOM 730 C C . GLN A 1 92 ? -36.700 -36.317 108.373 1.00 65.41 242 GLN A C 1
ATOM 731 O O . GLN A 1 92 ? -37.374 -36.095 107.372 1.00 59.96 242 GLN A O 1
ATOM 737 N N . ARG A 1 93 ? -35.487 -35.799 108.570 1.00 61.47 243 ARG A N 1
ATOM 738 C CA . ARG A 1 93 ? -34.908 -34.809 107.673 1.00 65.11 243 ARG A CA 1
ATOM 739 C C . ARG A 1 93 ? -34.851 -35.308 106.206 1.00 62.89 243 ARG A C 1
ATOM 740 O O . ARG A 1 93 ? -34.876 -34.522 105.261 1.00 63.69 243 ARG A O 1
ATOM 748 N N . PHE A 1 94 ? -34.779 -36.616 106.043 1.00 58.64 244 PHE A N 1
ATOM 749 C CA . PHE A 1 94 ? -34.836 -37.234 104.732 1.00 60.92 244 PHE A CA 1
ATOM 750 C C . PHE A 1 94 ? -36.143 -36.930 104.004 1.00 62.66 244 PHE A C 1
ATOM 751 O O . PHE A 1 94 ? -36.151 -36.783 102.790 1.00 70.10 244 PHE A O 1
ATOM 759 N N . THR A 1 95 ? -37.243 -36.837 104.745 1.00 67.58 245 THR A N 1
ATOM 760 C CA . THR A 1 95 ? -38.558 -36.476 104.178 1.00 64.39 245 THR A CA 1
ATOM 761 C C . THR A 1 95 ? -38.636 -34.968 103.970 1.00 55.47 245 THR A C 1
ATOM 762 O O . THR A 1 95 ? -39.311 -34.480 103.082 1.00 54.04 245 THR A O 1
ATOM 766 N N . THR A 1 96 ? -37.978 -34.217 104.818 1.00 52.82 246 THR A N 1
ATOM 767 C CA . THR A 1 96 ? -38.054 -32.788 104.662 1.00 58.85 246 THR A CA 1
ATOM 768 C C . THR A 1 96 ? -37.377 -32.470 103.353 1.00 59.40 246 THR A C 1
ATOM 769 O O . THR A 1 96 ? -37.995 -31.937 102.447 1.00 63.37 246 THR A O 1
ATOM 773 N N . TRP A 1 97 ? -36.128 -32.891 103.261 1.00 55.20 247 TRP A N 1
ATOM 774 C CA . TRP A 1 97 ? -35.320 -32.744 102.076 1.00 56.13 247 TRP A CA 1
ATOM 775 C C . TRP A 1 97 ? -35.945 -33.266 100.770 1.00 55.71 247 TRP A C 1
ATOM 776 O O . TRP A 1 97 ? -35.961 -32.557 99.753 1.00 53.94 247 TRP A O 1
ATOM 787 N N . TYR A 1 98 ? -36.453 -34.490 100.792 1.00 51.45 248 TYR A N 1
ATOM 788 C CA . TYR A 1 98 ? -37.176 -35.016 99.628 1.00 54.87 248 TYR A CA 1
ATOM 789 C C . TYR A 1 98 ? -38.326 -34.112 99.234 1.00 53.78 248 TYR A C 1
ATOM 790 O O . TYR A 1 98 ? -38.559 -33.875 98.063 1.00 61.82 248 TYR A O 1
ATOM 799 N N . ASN A 1 99 ? -39.060 -33.610 100.210 1.00 58.54 249 ASN A N 1
ATOM 800 C CA . ASN A 1 99 ? -40.214 -32.784 99.896 1.00 59.58 249 ASN A CA 1
ATOM 801 C C . ASN A 1 99 ? -39.786 -31.473 99.267 1.00 55.94 249 ASN A C 1
ATOM 802 O O . ASN A 1 99 ? -40.518 -30.929 98.451 1.00 53.31 249 ASN A O 1
ATOM 807 N N . ILE A 1 100 ? -38.602 -30.984 99.635 1.00 55.37 250 ILE A N 1
ATOM 808 C CA . ILE A 1 100 ? -38.055 -29.765 99.051 1.00 62.17 250 ILE A CA 1
ATOM 809 C C . ILE A 1 100 ? -37.910 -29.950 97.535 1.00 62.16 250 ILE A C 1
ATOM 810 O O . ILE A 1 100 ? -38.319 -29.090 96.755 1.00 55.34 250 ILE A O 1
ATOM 823 N N . ASN A 1 102 ? -39.535 -32.126 95.676 1.00 61.48 252 ASN A N 1
ATOM 824 C CA . ASN A 1 102 ? -40.867 -32.284 95.100 1.00 62.38 252 ASN A CA 1
ATOM 825 C C . ASN A 1 102 ? -41.560 -30.945 94.908 1.00 60.87 252 ASN A C 1
ATOM 826 O O . ASN A 1 102 ? -42.091 -30.647 93.855 1.00 63.18 252 ASN A O 1
ATOM 831 N N . GLU A 1 103 ? -41.499 -30.111 95.924 1.00 65.64 253 GLU A N 1
ATOM 832 C CA . GLU A 1 103 ? -41.971 -28.738 95.818 1.00 67.62 253 GLU A CA 1
ATOM 833 C C . GLU A 1 103 ? -41.231 -27.900 94.737 1.00 65.32 253 GLU A C 1
ATOM 834 O O . GLU A 1 103 ? -41.736 -26.873 94.282 1.00 60.82 253 GLU A O 1
ATOM 840 N N . ALA A 1 104 ? -40.042 -28.341 94.316 1.00 65.27 254 ALA A N 1
ATOM 841 C CA . ALA A 1 104 ? -39.148 -27.497 93.519 1.00 54.85 254 ALA A CA 1
ATOM 842 C C . ALA A 1 104 ? -39.594 -27.321 92.077 1.00 55.00 254 ALA A C 1
ATOM 843 O O . ALA A 1 104 ? -39.250 -26.337 91.453 1.00 50.81 254 ALA A O 1
ATOM 845 N N . TYR A 1 105 ? -40.309 -28.293 91.529 1.00 53.88 255 TYR A N 1
ATOM 846 C CA . TYR A 1 105 ? -40.815 -28.156 90.187 1.00 58.63 255 TYR A CA 1
ATOM 847 C C . TYR A 1 105 ? -41.780 -26.997 90.152 1.00 62.45 255 TYR A C 1
ATOM 848 O O . TYR A 1 105 ? -41.598 -26.064 89.343 1.00 65.01 255 TYR A O 1
ATOM 857 N N . VAL A 1 106 ? -42.773 -27.055 91.052 1.00 70.35 256 VAL A N 1
ATOM 858 C CA . VAL A 1 106 ? -43.915 -26.111 91.059 1.00 75.04 256 VAL A CA 1
ATOM 859 C C . VAL A 1 106 ? -43.491 -24.756 91.586 1.00 78.27 256 VAL A C 1
ATOM 860 O O . VAL A 1 106 ? -43.843 -23.741 90.986 1.00 81.38 256 VAL A O 1
ATOM 864 N N . LYS A 1 107 ? -42.739 -24.746 92.696 1.00 73.89 257 LYS A N 1
ATOM 865 C CA . LYS A 1 107 ? -42.279 -23.493 93.302 1.00 73.18 257 LYS A CA 1
ATOM 866 C C . LYS A 1 107 ? -41.052 -23.058 92.538 1.00 71.88 257 LYS A C 1
ATOM 867 O O . LYS A 1 107 ? -41.070 -23.118 91.295 1.00 71.57 257 LYS A O 1
ATOM 873 N N . ALA A 1 108 ? -40.042 -22.538 93.248 1.00 65.35 258 ALA A N 1
ATOM 874 C CA . ALA A 1 108 ? -38.621 -22.593 92.818 1.00 67.28 258 ALA A CA 1
ATOM 875 C C . ALA A 1 108 ? -38.227 -21.724 91.626 1.00 65.28 258 ALA A C 1
ATOM 876 O O . ALA A 1 108 ? -37.186 -21.056 91.663 1.00 59.55 258 ALA A O 1
ATOM 878 N N . ARG A 1 109 ? -39.005 -21.799 90.552 1.00 64.75 259 ARG A N 1
ATOM 879 C CA . ARG A 1 109 ? -38.921 -20.831 89.476 1.00 69.65 259 ARG A CA 1
ATOM 880 C C . ARG A 1 109 ? -39.815 -19.651 89.801 1.00 67.84 259 ARG A C 1
ATOM 881 O O . ARG A 1 109 ? -39.529 -18.532 89.405 1.00 76.69 259 ARG A O 1
ATOM 889 N N . TYR A 1 110 ? -40.879 -19.912 90.557 1.00 74.09 260 TYR A N 1
ATOM 890 C CA . TYR A 1 110 ? -42.018 -19.005 90.643 1.00 68.45 260 TYR A CA 1
ATOM 891 C C . TYR A 1 110 ? -42.227 -18.355 92.001 1.00 72.53 260 TYR A C 1
ATOM 892 O O . TYR A 1 110 ? -42.612 -17.190 92.051 1.00 84.65 260 TYR A O 1
ATOM 901 N N . SER A 1 111 ? -41.959 -19.070 93.092 1.00 76.44 261 SER A N 1
ATOM 902 C CA . SER A 1 111 ? -42.187 -18.510 94.435 1.00 78.44 261 SER A CA 1
ATOM 903 C C . SER A 1 111 ? -41.165 -17.431 94.732 1.00 84.98 261 SER A C 1
ATOM 904 O O . SER A 1 111 ? -40.076 -17.412 94.141 1.00 84.02 261 SER A O 1
ATOM 907 N N . LYS A 1 112 ? -41.537 -16.525 95.640 1.00 90.45 262 LYS A N 1
ATOM 908 C CA . LYS A 1 112 ? -40.666 -15.420 96.048 1.00 85.27 262 LYS A CA 1
ATOM 909 C C . LYS A 1 112 ? -39.502 -15.964 96.848 1.00 83.26 262 LYS A C 1
ATOM 910 O O . LYS A 1 112 ? -38.382 -15.483 96.705 1.00 74.64 262 LYS A O 1
ATOM 916 N N . ARG A 1 113 ? -39.785 -16.967 97.682 1.00 83.07 263 ARG A N 1
ATOM 917 C CA . ARG A 1 113 ? -38.757 -17.643 98.481 1.00 88.50 263 ARG A CA 1
ATOM 918 C C . ARG A 1 113 ? -38.793 -19.153 98.238 1.00 86.33 263 ARG A C 1
ATOM 919 O O . ARG A 1 113 ? -39.837 -19.755 97.952 1.00 90.52 263 ARG A O 1
ATOM 927 N N . PHE A 1 114 ? -37.626 -19.759 98.331 1.00 76.94 264 PHE A N 1
ATOM 928 C CA . PHE A 1 114 ? -37.515 -21.197 98.237 1.00 76.51 264 PHE A CA 1
ATOM 929 C C . PHE A 1 114 ? -36.223 -21.653 98.921 1.00 73.44 264 PHE A C 1
ATOM 930 O O . PHE A 1 114 ? -35.104 -21.471 98.404 1.00 63.69 264 PHE A O 1
ATOM 938 N N . GLU A 1 115 ? -36.414 -22.249 100.092 1.00 72.05 265 GLU A N 1
ATOM 939 C CA . GLU A 1 115 ? -35.330 -22.535 101.014 1.00 74.76 265 GLU A CA 1
ATOM 940 C C . GLU A 1 115 ? -34.846 -23.970 100.942 1.00 63.43 265 GLU A C 1
ATOM 941 O O . GLU A 1 115 ? -35.616 -24.916 101.116 1.00 53.75 265 GLU A O 1
ATOM 947 N N . VAL A 1 116 ? -33.545 -24.088 100.720 1.00 57.42 266 VAL A N 1
ATOM 948 C CA . VAL A 1 116 ? -32.893 -25.338 100.574 1.00 62.21 266 VAL A CA 1
ATOM 949 C C . VAL A 1 116 ? -31.431 -25.124 100.929 1.00 58.97 266 VAL A C 1
ATOM 950 O O . VAL A 1 116 ? -30.745 -24.348 100.319 1.00 52.81 266 VAL A O 1
ATOM 954 N N . SER A 1 117 ? -30.956 -25.853 101.918 1.00 70.26 267 SER A N 1
ATOM 955 C CA . SER A 1 117 ? -29.564 -25.762 102.329 1.00 65.56 267 SER A CA 1
ATOM 956 C C . SER A 1 117 ? -28.633 -26.594 101.466 1.00 62.82 267 SER A C 1
ATOM 957 O O . SER A 1 117 ? -29.061 -27.481 100.716 1.00 66.30 267 SER A O 1
ATOM 960 N N . GLU A 1 118 ? -27.346 -26.344 101.652 1.00 60.12 268 GLU A N 1
ATOM 961 C CA . GLU A 1 118 ? -26.305 -27.084 100.980 1.00 57.83 268 GLU A CA 1
ATOM 962 C C . GLU A 1 118 ? -26.351 -28.530 101.367 1.00 60.48 268 GLU A C 1
ATOM 963 O O . GLU A 1 118 ? -26.234 -29.416 100.519 1.00 56.97 268 GLU A O 1
ATOM 969 N N . GLU A 1 119 ? -26.570 -28.774 102.652 1.00 68.44 269 GLU A N 1
ATOM 970 C CA . GLU A 1 119 ? -26.657 -30.136 103.165 1.00 75.75 269 GLU A CA 1
ATOM 971 C C . GLU A 1 119 ? -27.798 -30.939 102.516 1.00 69.01 269 GLU A C 1
ATOM 972 O O . GLU A 1 119 ? -27.614 -32.105 102.143 1.00 76.29 269 GLU A O 1
ATOM 978 N N . ALA A 1 120 ? -28.976 -30.329 102.425 1.00 60.70 270 ALA A N 1
ATOM 979 C CA . ALA A 1 120 ? -30.119 -30.946 101.731 1.00 67.07 270 ALA A CA 1
ATOM 980 C C . ALA A 1 120 ? -29.750 -31.323 100.304 1.00 54.87 270 ALA A C 1
ATOM 981 O O . ALA A 1 120 ? -30.004 -32.451 99.876 1.00 55.71 270 ALA A O 1
ATOM 983 N N . LEU A 1 121 ? -29.123 -30.389 99.599 1.00 42.73 271 LEU A N 1
ATOM 984 C CA . LEU A 1 121 ? -28.738 -30.621 98.212 1.00 49.13 271 LEU A CA 1
ATOM 985 C C . LEU A 1 121 ? -27.704 -31.693 98.020 1.00 47.22 271 LEU A C 1
ATOM 986 O O . LEU A 1 121 ? -27.822 -32.496 97.089 1.00 50.68 271 LEU A O 1
ATOM 991 N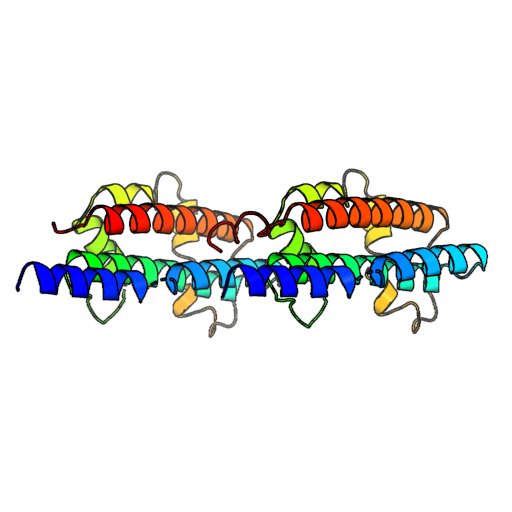 N . THR A 1 122 ? -26.697 -31.711 98.885 1.00 47.73 272 THR A N 1
ATOM 992 C CA . THR A 1 122 ? -25.756 -32.816 98.878 1.00 47.72 272 THR A CA 1
ATOM 993 C C . THR A 1 122 ? -26.458 -34.153 99.078 1.00 49.15 272 THR A C 1
ATOM 994 O O . THR A 1 122 ? -26.161 -35.127 98.385 1.00 55.06 272 THR A O 1
ATOM 998 N N . TRP A 1 123 ? -27.408 -34.216 99.993 1.00 50.35 273 TRP A N 1
ATOM 999 C CA . TRP A 1 123 ? -28.116 -35.482 100.194 1.00 57.45 273 TRP A CA 1
ATOM 1000 C C . TRP A 1 123 ? -28.938 -35.891 98.953 1.00 54.90 273 TRP A C 1
ATOM 1001 O O . TRP A 1 123 ? -28.899 -37.054 98.540 1.00 51.08 273 TRP A O 1
ATOM 1012 N N . LEU A 1 124 ? -29.660 -34.935 98.363 1.00 49.51 274 LEU A N 1
ATOM 1013 C CA . LEU A 1 124 ? -30.488 -35.216 97.187 1.00 47.73 274 LEU A CA 1
ATOM 1014 C C . LEU A 1 124 ? -29.643 -35.655 95.976 1.00 46.17 274 LEU A C 1
ATOM 1015 O O . LEU A 1 124 ? -30.051 -36.516 95.188 1.00 42.79 274 LEU A O 1
ATOM 1020 N N . GLN A 1 125 ? -28.456 -35.066 95.848 1.00 45.28 275 GLN A N 1
ATOM 1021 C CA . GLN A 1 125 ? -27.487 -35.527 94.872 1.00 47.28 275 GLN A CA 1
ATOM 1022 C C . GLN A 1 125 ? -27.051 -36.970 95.107 1.00 51.20 275 GLN A C 1
ATOM 1023 O O . GLN A 1 125 ? -27.098 -37.763 94.180 1.00 59.72 275 GLN A O 1
ATOM 1029 N N . GLU A 1 126 ? -26.653 -37.336 96.324 1.00 54.64 276 GLU A N 1
ATOM 1030 C CA . GLU A 1 126 ? -26.272 -38.731 96.598 1.00 55.07 276 GLU A CA 1
ATOM 1031 C C . GLU A 1 126 ? -27.419 -39.661 96.232 1.00 54.49 276 GLU A C 1
ATOM 1032 O O . GLU A 1 126 ? -27.238 -40.632 95.499 1.00 57.64 276 GLU A O 1
ATOM 1038 N N . ARG A 1 127 ? -28.612 -39.346 96.718 1.00 53.74 277 ARG A N 1
ATOM 1039 C CA . ARG A 1 127 ? -29.781 -40.182 96.449 1.00 55.42 277 ARG A CA 1
ATOM 1040 C C . ARG A 1 127 ? -30.106 -40.302 94.962 1.00 58.64 277 ARG A C 1
ATOM 1041 O O . ARG A 1 127 ? -30.449 -41.395 94.493 1.00 66.20 277 ARG A O 1
ATOM 1049 N N . THR A 1 128 ? -29.995 -39.196 94.219 1.00 54.44 278 THR A N 1
ATOM 1050 C CA . THR A 1 128 ? -30.255 -39.220 92.793 1.00 51.41 278 THR A CA 1
ATOM 1051 C C . THR A 1 128 ? -29.225 -40.114 92.067 1.00 53.04 278 THR A C 1
ATOM 1052 O O . THR A 1 128 ? -29.570 -40.860 91.138 1.00 57.76 278 THR A O 1
ATOM 1056 N N . ALA A 1 129 ? -27.976 -40.040 92.504 1.00 52.00 279 ALA A N 1
ATOM 1057 C CA . ALA A 1 129 ? -26.918 -40.859 91.942 1.00 53.48 279 ALA A CA 1
ATOM 1058 C C . ALA A 1 129 ? -27.150 -42.360 92.177 1.00 62.77 279 ALA A C 1
ATOM 1059 O O . ALA A 1 129 ? -26.854 -43.161 91.291 1.00 71.29 279 ALA A O 1
ATOM 1061 N N . GLU A 1 130 ? -27.694 -42.747 93.336 1.00 63.78 280 GLU A N 1
ATOM 1062 C CA . GLU A 1 130 ? -28.068 -44.155 93.548 1.00 67.30 280 GLU A CA 1
ATOM 1063 C C . GLU A 1 130 ? -29.272 -44.542 92.703 1.00 60.31 280 GLU A C 1
ATOM 1064 O O . GLU A 1 130 ? -29.284 -45.616 92.102 1.00 67.61 280 GLU A O 1
ATOM 1070 N N . LEU A 1 131 ? -30.294 -43.692 92.647 1.00 54.58 281 LEU A N 1
ATOM 1071 C CA . LEU A 1 131 ? -31.437 -43.976 91.764 1.00 54.41 281 LEU A CA 1
ATOM 1072 C C . LEU A 1 131 ? -30.933 -44.244 90.350 1.00 53.91 281 LEU A C 1
ATOM 1073 O O . LEU A 1 131 ? -31.369 -45.169 89.677 1.00 55.39 281 LEU A O 1
ATOM 1078 N N . HIS A 1 132 ? -30.004 -43.424 89.891 1.00 57.00 282 HIS A N 1
ATOM 1079 C CA . HIS A 1 132 ? -29.566 -43.530 88.510 1.00 63.17 282 HIS A CA 1
ATOM 1080 C C . HIS A 1 132 ? -28.759 -44.793 88.305 1.00 65.29 282 HIS A C 1
ATOM 1081 O O . HIS A 1 132 ? -28.922 -45.459 87.296 1.00 66.56 282 HIS A O 1
ATOM 1088 N N . LYS A 1 133 ? -27.904 -45.117 89.265 1.00 67.52 283 LYS A N 1
ATOM 1089 C CA . LYS A 1 133 ? -27.112 -46.335 89.191 1.00 72.84 283 LYS A CA 1
ATOM 1090 C C . LYS A 1 133 ? -28.042 -47.539 89.154 1.00 68.98 283 LYS A C 1
ATOM 1091 O O . LYS A 1 133 ? -27.986 -48.330 88.233 1.00 68.64 283 LYS A O 1
ATOM 1097 N N . LEU A 1 134 ? -28.935 -47.639 90.128 1.00 69.19 284 LEU A N 1
ATOM 1098 C CA . LEU A 1 134 ? -29.857 -48.755 90.169 1.00 74.20 284 LEU A CA 1
ATOM 1099 C C . LEU A 1 134 ? -30.733 -48.847 88.935 1.00 81.24 284 LEU A C 1
ATOM 1100 O O . LEU A 1 134 ? -30.965 -49.950 88.418 1.00 94.81 284 LEU A O 1
ATOM 1105 N N . VAL A 1 135 ? -31.279 -47.712 88.499 1.00 69.87 285 VAL A N 1
ATOM 1106 C CA . VAL A 1 135 ? -32.218 -47.734 87.397 1.00 64.15 285 VAL A CA 1
ATOM 1107 C C . VAL A 1 135 ? -31.503 -48.194 86.148 1.00 69.08 285 VAL A C 1
ATOM 1108 O O . VAL A 1 135 ? -32.077 -48.908 85.328 1.00 70.69 285 VAL A O 1
ATOM 1112 N N . GLU A 1 136 ? -30.247 -47.780 86.021 1.00 77.75 286 GLU A N 1
ATOM 1113 C CA . GLU A 1 136 ? -29.408 -48.139 84.876 1.00 80.46 286 GLU A CA 1
ATOM 1114 C C . GLU A 1 136 ? -29.218 -49.648 84.886 1.00 77.14 286 GLU A C 1
ATOM 1115 O O . GLU A 1 136 ? -29.345 -50.287 83.859 1.00 69.36 286 GLU A O 1
ATOM 1121 N N . THR A 1 137 ? -28.936 -50.197 86.067 1.00 76.20 287 THR A N 1
ATOM 1122 C CA . THR A 1 137 ? -28.762 -51.631 86.239 1.00 77.97 287 THR A CA 1
ATOM 1123 C C . THR A 1 137 ? -30.046 -52.375 85.904 1.00 78.63 287 THR A C 1
ATOM 1124 O O . THR A 1 137 ? -30.019 -53.277 85.072 1.00 75.79 287 THR A O 1
ATOM 1128 N N . LEU A 1 138 ? -31.158 -51.996 86.536 1.00 77.82 288 LEU A N 1
ATOM 1129 C CA . LEU A 1 138 ? -32.431 -52.675 86.295 1.00 78.78 288 LEU A CA 1
ATOM 1130 C C . LEU A 1 138 ? -32.848 -52.645 84.828 1.00 85.48 288 LEU A C 1
ATOM 1131 O O . LEU A 1 138 ? -33.527 -53.559 84.357 1.00 102.84 288 LEU A O 1
ATOM 1136 N N . CYS A 1 139 ? -32.463 -51.592 84.107 1.00 89.54 289 CYS A N 1
ATOM 1137 C CA . CYS A 1 139 ? -32.791 -51.460 82.678 1.00 90.50 289 CYS A CA 1
ATOM 1138 C C . CYS A 1 139 ? -31.936 -52.385 81.788 1.00 86.10 289 CYS A C 1
ATOM 1139 O O . CYS A 1 139 ? -32.444 -52.972 80.839 1.00 86.89 289 CYS A O 1
ATOM 1142 N N . ARG A 1 140 ? -30.653 -52.527 82.107 1.00 86.91 290 ARG A N 1
ATOM 1143 C CA . ARG A 1 140 ? -29.792 -53.498 81.424 1.00 90.39 290 ARG A CA 1
ATOM 1144 C C . ARG A 1 140 ? -30.278 -54.939 81.679 1.00 97.16 290 ARG A C 1
ATOM 1145 O O . ARG A 1 140 ? -30.395 -55.731 80.733 1.00 100.64 290 ARG A O 1
ATOM 1153 N N . GLU A 1 141 ? -30.580 -55.254 82.946 1.00 87.01 291 GLU A N 1
ATOM 1154 C CA . GLU A 1 141 ? -31.111 -56.560 83.329 1.00 88.75 291 GLU A CA 1
ATOM 1155 C C . GLU A 1 141 ? -32.357 -56.936 82.517 1.00 97.32 291 GLU A C 1
ATOM 1156 O O . GLU A 1 141 ? -32.573 -58.115 82.236 1.00 113.82 291 GLU A O 1
ATOM 1162 N N . HIS A 1 142 ? -33.159 -55.955 82.117 1.00 89.85 292 HIS A N 1
ATOM 1163 C CA . HIS A 1 142 ? -34.220 -56.213 81.145 1.00 93.06 292 HIS A CA 1
ATOM 1164 C C . HIS A 1 142 ? -33.581 -56.334 79.720 1.00 98.57 292 HIS A C 1
ATOM 1165 O O . HIS A 1 142 ? -33.477 -55.362 78.962 1.00 93.89 292 HIS A O 1
ATOM 1172 N N . ILE A 1 143 ? -33.106 -57.542 79.402 1.00 102.35 293 ILE A N 1
ATOM 1173 C CA . ILE A 1 143 ? -32.495 -57.873 78.088 1.00 107.04 293 ILE A CA 1
ATOM 1174 C C . ILE A 1 143 ? -33.164 -59.115 77.481 1.00 114.05 293 ILE A C 1
ATOM 1175 O O . ILE A 1 143 ? -32.879 -60.261 77.849 1.00 104.49 293 ILE A O 1
ATOM 1180 N N . GLU A 1 144 ? -34.069 -58.861 76.544 1.00 117.10 294 GLU A N 1
ATOM 1181 C CA . GLU A 1 144 ? -34.747 -59.923 75.831 1.00 114.39 294 GLU A CA 1
ATOM 1182 C C . GLU A 1 144 ? -33.767 -60.516 74.827 1.00 112.37 294 GLU A C 1
ATOM 1183 O O . GLU A 1 144 ? -33.257 -59.801 73.956 1.00 90.56 294 GLU A O 1
ATOM 1189 N N . LYS A 1 145 ? -33.448 -61.801 75.039 1.00 111.21 295 LYS A N 1
ATOM 1190 C CA . LYS A 1 145 ? -32.768 -62.660 74.062 1.00 94.90 295 LYS A CA 1
ATOM 1191 C C . LYS A 1 145 ? -33.437 -64.026 74.063 1.00 81.71 295 LYS A C 1
ATOM 1192 O O . LYS A 1 145 ? -34.658 -64.107 73.945 1.00 71.36 295 LYS A O 1
ATOM 1198 N N . LEU B 1 1 ? -17.502 -35.894 70.653 1.00 84.05 151 LEU B N 1
ATOM 1199 C CA . LEU B 1 1 ? -17.812 -37.288 70.198 1.00 89.14 151 LEU B CA 1
ATOM 1200 C C . LEU B 1 1 ? -16.941 -37.734 69.010 1.00 85.64 151 LEU B C 1
ATOM 1201 O O . LEU B 1 1 ? -17.231 -37.469 67.833 1.00 101.54 151 LEU B O 1
ATOM 1206 N N . SER B 1 2 ? -15.863 -38.417 69.387 1.00 73.13 152 SER B N 1
ATOM 1207 C CA . SER B 1 2 ? -15.020 -39.217 68.498 1.00 73.37 152 SER B CA 1
ATOM 1208 C C . SER B 1 2 ? -13.641 -39.376 69.139 1.00 76.68 152 SER B C 1
ATOM 1209 O O . SER B 1 2 ? -12.929 -38.397 69.307 1.00 80.89 152 SER B O 1
ATOM 1212 N N . PRO B 1 3 ? -13.251 -40.607 69.487 1.00 83.94 153 PRO B N 1
ATOM 1213 C CA . PRO B 1 3 ? -12.032 -40.855 70.272 1.00 83.90 153 PRO B CA 1
ATOM 1214 C C . PRO B 1 3 ? -10.771 -40.043 69.918 1.00 79.32 153 PRO B C 1
ATOM 1215 O O . PRO B 1 3 ? -10.080 -39.569 70.823 1.00 84.96 153 PRO B O 1
ATOM 1219 N N . ALA B 1 4 ? -10.462 -39.913 68.631 1.00 79.53 154 ALA B N 1
ATOM 1220 C CA . ALA B 1 4 ? -9.245 -39.217 68.196 1.00 77.78 154 ALA B CA 1
ATOM 1221 C C . ALA B 1 4 ? -9.435 -37.699 68.167 1.00 80.93 154 ALA B C 1
ATOM 1222 O O . ALA B 1 4 ? -8.496 -36.959 68.444 1.00 77.51 154 ALA B O 1
ATOM 1224 N N . ASP B 1 5 ? -10.635 -37.247 67.789 1.00 76.98 155 ASP B N 1
ATOM 1225 C CA . ASP B 1 5 ? -10.989 -35.824 67.867 1.00 77.56 155 ASP B CA 1
ATOM 1226 C C . ASP B 1 5 ? -10.905 -35.324 69.314 1.00 71.06 155 ASP B C 1
ATOM 1227 O O . ASP B 1 5 ? -10.199 -34.368 69.614 1.00 69.60 155 ASP B O 1
ATOM 1232 N N . ALA B 1 6 ? -11.627 -35.993 70.198 1.00 64.96 156 ALA B N 1
ATOM 1233 C CA . ALA B 1 6 ? -11.640 -35.650 71.609 1.00 71.34 156 ALA B CA 1
ATOM 1234 C C . ALA B 1 6 ? -10.224 -35.505 72.230 1.00 71.11 156 ALA B C 1
ATOM 1235 O O . ALA B 1 6 ? -10.024 -34.681 73.144 1.00 62.72 156 ALA B O 1
ATOM 1237 N N . LEU B 1 7 ? -9.257 -36.272 71.728 1.00 65.37 157 LEU B N 1
ATOM 1238 C CA . LEU B 1 7 ? -7.860 -36.132 72.155 1.00 72.85 157 LEU B CA 1
ATOM 1239 C C . LEU B 1 7 ? -7.201 -34.891 71.568 1.00 74.66 157 LEU B C 1
ATOM 1240 O O . LEU B 1 7 ? -6.522 -34.140 72.266 1.00 83.91 157 LEU B O 1
ATOM 1245 N N . ARG B 1 8 ? -7.341 -34.722 70.263 1.00 80.47 158 ARG B N 1
ATOM 1246 C CA . ARG B 1 8 ? -6.860 -33.522 69.585 1.00 86.52 158 ARG B CA 1
ATOM 1247 C C . ARG B 1 8 ? -7.362 -32.285 70.342 1.00 81.32 158 ARG B C 1
ATOM 1248 O O . ARG B 1 8 ? -6.574 -31.441 70.754 1.00 86.26 158 ARG B O 1
ATOM 1256 N N . VAL B 1 9 ? -8.670 -32.204 70.560 1.00 66.19 159 VAL B N 1
ATOM 1257 C CA . VAL B 1 9 ? -9.249 -31.022 71.157 1.00 65.17 159 VAL B CA 1
ATOM 1258 C C . VAL B 1 9 ? -8.771 -30.766 72.581 1.00 63.15 159 VAL B C 1
ATOM 1259 O O . VAL B 1 9 ? -8.612 -29.624 72.970 1.00 58.69 159 VAL B O 1
ATOM 1263 N N . ALA B 1 10 ? -8.581 -31.822 73.362 1.00 65.40 160 ALA B N 1
ATOM 1264 C CA . ALA B 1 10 ? -8.120 -31.671 74.743 1.00 56.37 160 ALA B CA 1
ATOM 1265 C C . ALA B 1 10 ? -6.666 -31.300 74.810 1.00 56.91 160 ALA B C 1
ATOM 1266 O O . ALA B 1 10 ? -6.258 -30.683 75.760 1.00 61.51 160 ALA B O 1
ATOM 1268 N N . GLU B 1 11 ? -5.873 -31.689 73.817 1.00 62.60 161 GLU B N 1
ATOM 1269 C CA . GLU B 1 11 ? -4.486 -31.235 73.727 1.00 62.27 161 GLU B CA 1
ATOM 1270 C C . GLU B 1 11 ? -4.446 -29.754 73.342 1.00 64.49 161 GLU B C 1
ATOM 1271 O O . GLU B 1 11 ? -3.633 -28.999 73.857 1.00 69.82 161 GLU B O 1
ATOM 1277 N N . ASP B 1 12 ? -5.317 -29.364 72.412 1.00 61.07 162 ASP B N 1
ATOM 1278 C CA . ASP B 1 12 ? -5.377 -27.987 71.893 1.00 59.36 162 ASP B CA 1
ATOM 1279 C C . ASP B 1 12 ? -5.666 -26.960 72.993 1.00 51.86 162 ASP B C 1
ATOM 1280 O O . ASP B 1 12 ? -4.965 -25.964 73.132 1.00 47.98 162 ASP B O 1
ATOM 1285 N N . HIS B 1 13 ? -6.718 -27.236 73.749 1.00 50.93 163 HIS B N 1
ATOM 1286 C CA . HIS B 1 13 ? -7.059 -26.536 74.973 1.00 47.18 163 HIS B CA 1
ATOM 1287 C C . HIS B 1 13 ? -5.900 -26.362 75.946 1.00 48.51 163 HIS B C 1
ATOM 1288 O O . HIS B 1 13 ? -5.497 -25.248 76.243 1.00 56.91 163 HIS B O 1
ATOM 1295 N N . PHE B 1 14 ? -5.373 -27.466 76.431 1.00 42.29 164 PHE B N 1
ATOM 1296 C CA . PHE B 1 14 ? -4.304 -27.452 77.388 1.00 44.56 164 PHE B CA 1
ATOM 1297 C C . PHE B 1 14 ? -3.073 -26.709 76.904 1.00 47.83 164 PHE B C 1
ATOM 1298 O O . PHE B 1 14 ? -2.434 -26.037 77.679 1.00 51.59 164 PHE B O 1
ATOM 1306 N N . LEU B 1 15 ? -2.728 -26.846 75.626 1.00 52.06 165 LEU B N 1
ATOM 1307 C CA . LEU B 1 15 ? -1.568 -26.164 75.063 1.00 54.18 165 LEU B CA 1
ATOM 1308 C C . LEU B 1 15 ? -1.846 -24.700 74.844 1.00 52.47 165 LEU B C 1
ATOM 1309 O O . LEU B 1 15 ? -0.947 -23.887 74.877 1.00 59.85 165 LEU B O 1
ATOM 1314 N N . ARG B 1 16 ? -3.093 -24.370 74.573 1.00 51.33 166 ARG B N 1
ATOM 1315 C CA . ARG B 1 16 ? -3.511 -22.981 74.381 1.00 48.32 166 ARG B CA 1
ATOM 1316 C C . ARG B 1 16 ? -3.532 -22.194 75.703 1.00 50.82 166 ARG B C 1
ATOM 1317 O O . ARG B 1 16 ? -3.192 -21.013 75.713 1.00 49.48 166 ARG B O 1
ATOM 1325 N N . HIS B 1 17 ? -3.940 -22.844 76.805 1.00 46.57 167 HIS B N 1
ATOM 1326 C CA . HIS B 1 17 ? -4.276 -22.147 78.036 1.00 42.74 167 HIS B CA 1
ATOM 1327 C C . HIS B 1 17 ? -3.288 -22.319 79.164 1.00 45.30 167 HIS B C 1
ATOM 1328 O O . HIS B 1 17 ? -3.083 -21.419 79.960 1.00 48.38 167 HIS B O 1
ATOM 1343 N N . PRO B 1 19 ? -0.148 -22.366 79.133 1.00 43.89 169 PRO B N 1
ATOM 1344 C CA . PRO B 1 19 ? 0.957 -21.403 79.070 1.00 41.23 169 PRO B CA 1
ATOM 1345 C C . PRO B 1 19 ? 0.557 -19.978 79.432 1.00 38.10 169 PRO B C 1
ATOM 1346 O O . PRO B 1 19 ? 1.394 -19.233 79.973 1.00 40.47 169 PRO B O 1
ATOM 1350 N N . ASP B 1 20 ? -0.681 -19.577 79.112 1.00 40.11 170 ASP B N 1
ATOM 1351 C CA . ASP B 1 20 ? -1.241 -18.280 79.635 1.00 39.99 170 ASP B CA 1
ATOM 1352 C C . ASP B 1 20 ? -1.229 -18.263 81.181 1.00 38.56 170 ASP B C 1
ATOM 1353 O O . ASP B 1 20 ? -0.783 -17.316 81.791 1.00 44.00 170 ASP B O 1
ATOM 1358 N N . ALA B 1 21 ? -1.618 -19.355 81.806 1.00 37.34 171 ALA B N 1
ATOM 1359 C CA . ALA B 1 21 ? -1.618 -19.422 83.242 1.00 38.93 171 ALA B CA 1
ATOM 1360 C C . ALA B 1 21 ? -0.205 -19.293 83.810 1.00 37.02 171 ALA B C 1
ATOM 1361 O O . ALA B 1 21 ? 0.027 -18.558 84.732 1.00 38.09 171 ALA B O 1
ATOM 1363 N N . ARG B 1 22 ? 0.745 -20.026 83.274 1.00 41.60 172 ARG B N 1
ATOM 1364 C CA . ARG B 1 22 ? 2.114 -19.959 83.782 1.00 41.52 172 ARG B CA 1
ATOM 1365 C C . ARG B 1 22 ? 2.584 -18.552 83.614 1.00 39.61 172 ARG B C 1
ATOM 1366 O O . ARG B 1 22 ? 3.124 -17.988 84.580 1.00 37.92 172 ARG B O 1
ATOM 1374 N N . ASP B 1 23 ? 2.354 -17.973 82.414 1.00 35.95 173 ASP B N 1
ATOM 1375 C CA . ASP B 1 23 ? 2.829 -16.616 82.128 1.00 36.44 173 ASP B CA 1
ATOM 1376 C C . ASP B 1 23 ? 2.232 -15.551 83.024 1.00 35.61 173 ASP B C 1
ATOM 1377 O O . ASP B 1 23 ? 2.937 -14.613 83.388 1.00 37.86 173 ASP B O 1
ATOM 1382 N N . PHE B 1 24 ? 0.958 -15.672 83.392 1.00 33.48 174 PHE B N 1
ATOM 1383 C CA . PHE B 1 24 ? 0.414 -14.738 84.349 1.00 35.71 174 PHE B CA 1
ATOM 1384 C C . PHE B 1 24 ? 1.172 -14.846 85.679 1.00 38.37 174 PHE B C 1
ATOM 1385 O O . PHE B 1 24 ? 1.536 -13.829 86.279 1.00 39.10 174 PHE B O 1
ATOM 1393 N N . ALA B 1 25 ? 1.394 -16.065 86.165 1.00 37.53 175 ALA B N 1
ATOM 1394 C CA . ALA B 1 25 ? 2.177 -16.257 87.427 1.00 36.66 175 ALA B CA 1
ATOM 1395 C C . ALA B 1 25 ? 3.587 -15.676 87.336 1.00 36.80 175 ALA B C 1
ATOM 1396 O O . ALA B 1 25 ? 4.106 -15.149 88.318 1.00 39.57 175 ALA B O 1
ATOM 1398 N N . ASP B 1 26 ? 4.202 -15.755 86.166 1.00 35.60 176 ASP B N 1
ATOM 1399 C CA . ASP B 1 26 ? 5.526 -15.184 85.998 1.00 40.80 176 ASP B CA 1
ATOM 1400 C C . ASP B 1 26 ? 5.435 -13.655 86.056 1.00 41.42 176 ASP B C 1
ATOM 1401 O O . ASP B 1 26 ? 6.228 -12.988 86.786 1.00 40.03 176 ASP B O 1
ATOM 1406 N N . VAL B 1 27 ? 4.477 -13.092 85.308 1.00 37.62 177 VAL B N 1
ATOM 1407 C CA . VAL B 1 27 ? 4.241 -11.637 85.347 1.00 37.40 177 VAL B CA 1
ATOM 1408 C C . VAL B 1 27 ? 4.095 -11.174 86.783 1.00 36.17 177 VAL B C 1
ATOM 1409 O O . VAL B 1 27 ? 4.614 -10.135 87.176 1.00 33.63 177 VAL B O 1
ATOM 1413 N N . ALA B 1 28 ? 3.392 -11.950 87.586 1.00 38.75 178 ALA B N 1
ATOM 1414 C CA . ALA B 1 28 ? 3.209 -11.572 88.983 1.00 40.14 178 ALA B CA 1
ATOM 1415 C C . ALA B 1 28 ? 4.566 -11.440 89.691 1.00 40.85 178 ALA B C 1
ATOM 1416 O O . ALA B 1 28 ? 4.787 -10.500 90.401 1.00 43.96 178 ALA B O 1
ATOM 1418 N N . LYS B 1 29 ? 5.450 -12.405 89.509 1.00 45.37 179 LYS B N 1
ATOM 1419 C CA . LYS B 1 29 ? 6.775 -12.345 90.139 1.00 47.45 179 LYS B CA 1
ATOM 1420 C C . LYS B 1 29 ? 7.461 -11.098 89.707 1.00 45.89 179 LYS B C 1
ATOM 1421 O O . LYS B 1 29 ? 7.936 -10.327 90.540 1.00 43.74 179 LYS B O 1
ATOM 1427 N N . TYR B 1 30 ? 7.505 -10.911 88.396 1.00 45.07 180 TYR B N 1
ATOM 1428 C CA . TYR B 1 30 ? 8.051 -9.672 87.852 1.00 47.67 180 TYR B CA 1
ATOM 1429 C C . TYR B 1 30 ? 7.507 -8.434 88.565 1.00 45.30 180 TYR B C 1
ATOM 1430 O O . TYR B 1 30 ? 8.264 -7.595 89.007 1.00 44.44 180 TYR B O 1
ATOM 1439 N N . LEU B 1 31 ? 6.200 -8.341 88.722 1.00 47.56 181 LEU B N 1
ATOM 1440 C CA . LEU B 1 31 ? 5.627 -7.161 89.365 1.00 49.21 181 LEU B CA 1
ATOM 1441 C C . LEU B 1 31 ? 5.981 -7.050 90.860 1.00 51.76 181 LEU B C 1
ATOM 1442 O O . LEU B 1 31 ? 6.067 -5.932 91.414 1.00 53.22 181 LEU B O 1
ATOM 1447 N N . VAL B 1 32 ? 6.172 -8.192 91.515 1.00 49.25 182 VAL B N 1
ATOM 1448 C CA . VAL B 1 32 ? 6.593 -8.175 92.909 1.00 51.99 182 VAL B CA 1
ATOM 1449 C C . VAL B 1 32 ? 8.002 -7.584 92.973 1.00 50.44 182 VAL B C 1
ATOM 1450 O O . VAL B 1 32 ? 8.278 -6.755 93.814 1.00 48.25 182 VAL B O 1
ATOM 1454 N N . ALA B 1 33 ? 8.891 -8.009 92.089 1.00 49.59 183 ALA B N 1
ATOM 1455 C CA . ALA B 1 33 ? 10.193 -7.390 92.014 1.00 51.99 183 ALA B CA 1
ATOM 1456 C C . ALA B 1 33 ? 10.059 -5.883 91.764 1.00 58.24 183 ALA B C 1
ATOM 1457 O O . ALA B 1 33 ? 10.798 -5.089 92.330 1.00 59.75 183 ALA B O 1
ATOM 1459 N N . LYS B 1 34 ? 9.085 -5.480 90.957 1.00 58.29 184 LYS B N 1
ATOM 1460 C CA . LYS B 1 34 ? 8.872 -4.050 90.705 1.00 57.59 184 LYS B CA 1
ATOM 1461 C C . LYS B 1 34 ? 8.244 -3.280 91.883 1.00 53.37 184 LYS B C 1
ATOM 1462 O O . LYS B 1 34 ? 8.116 -2.072 91.843 1.00 62.35 184 LYS B O 1
ATOM 1468 N N . GLY B 1 35 ? 7.796 -3.961 92.913 1.00 52.32 185 GLY B N 1
ATOM 1469 C CA . GLY B 1 35 ? 7.146 -3.277 94.012 1.00 50.48 185 GLY B CA 1
ATOM 1470 C C . GLY B 1 35 ? 5.675 -3.013 93.771 1.00 55.62 185 GLY B C 1
ATOM 1471 O O . GLY B 1 35 ? 5.034 -2.328 94.576 1.00 53.57 185 GLY B O 1
ATOM 1472 N N . ASN B 1 36 ? 5.115 -3.542 92.678 1.00 54.75 186 ASN B N 1
ATOM 1473 C CA . ASN B 1 36 ? 3.701 -3.322 92.410 1.00 51.13 186 ASN B CA 1
ATOM 1474 C C . ASN B 1 36 ? 2.853 -4.516 92.815 1.00 53.86 186 ASN B C 1
ATOM 1475 O O . ASN B 1 36 ? 2.508 -5.383 92.005 1.00 62.00 186 ASN B O 1
ATOM 1480 N N . LEU B 1 37 ? 2.511 -4.538 94.086 1.00 55.69 187 LEU B N 1
ATOM 1481 C CA . LEU B 1 37 ? 1.949 -5.715 94.707 1.00 50.29 187 LEU B CA 1
ATOM 1482 C C . LEU B 1 37 ? 0.498 -5.857 94.362 1.00 51.53 187 LEU B C 1
ATOM 1483 O O . LEU B 1 37 ? 0.010 -6.975 94.250 1.00 59.41 187 LEU B O 1
ATOM 1488 N N . HIS B 1 38 ? -0.193 -4.739 94.172 1.00 49.24 188 HIS B N 1
ATOM 1489 C CA . HIS B 1 38 ? -1.608 -4.785 93.834 1.00 49.19 188 HIS B CA 1
ATOM 1490 C C . HIS B 1 38 ? -1.791 -5.396 92.431 1.00 53.51 188 HIS B C 1
ATOM 1491 O O . HIS B 1 38 ? -2.590 -6.306 92.245 1.00 55.69 188 HIS B O 1
ATOM 1498 N N . LEU B 1 39 ? -0.995 -4.958 91.467 1.00 48.08 189 LEU B N 1
ATOM 1499 C CA . LEU B 1 39 ? -1.073 -5.527 90.130 1.00 50.03 189 LEU B CA 1
ATOM 1500 C C . LEU B 1 39 ? -0.542 -6.946 90.068 1.00 44.34 189 LEU B C 1
ATOM 1501 O O . LEU B 1 39 ? -0.878 -7.684 89.147 1.00 49.76 189 LEU B O 1
ATOM 1506 N N . ALA B 1 40 ? 0.328 -7.315 90.990 1.00 40.42 190 ALA B N 1
ATOM 1507 C CA . ALA B 1 40 ? 0.774 -8.696 91.035 1.00 42.70 190 ALA B CA 1
ATOM 1508 C C . ALA B 1 40 ? -0.362 -9.581 91.499 1.00 42.52 190 ALA B C 1
ATOM 1509 O O . ALA B 1 40 ? -0.499 -10.698 91.032 1.00 47.36 190 ALA B O 1
ATOM 1511 N N . ALA B 1 41 ? -1.184 -9.085 92.412 1.00 45.72 191 ALA B N 1
ATOM 1512 C CA . ALA B 1 41 ? -2.308 -9.864 92.893 1.00 42.29 191 ALA B CA 1
ATOM 1513 C C . ALA B 1 41 ? -3.279 -10.068 91.770 1.00 42.89 191 ALA B C 1
ATOM 1514 O O . ALA B 1 41 ? -3.776 -11.168 91.554 1.00 50.55 191 ALA B O 1
ATOM 1516 N N . PHE B 1 42 ? -3.476 -9.014 90.993 1.00 44.07 192 PHE B N 1
ATOM 1517 C CA . PHE B 1 42 ? -4.275 -9.083 89.769 1.00 42.62 192 PHE B CA 1
ATOM 1518 C C . PHE B 1 42 ? -3.789 -10.162 88.793 1.00 38.29 192 PHE B C 1
ATOM 1519 O O . PHE B 1 42 ? -4.572 -10.961 88.307 1.00 35.31 192 PHE B O 1
ATOM 1527 N N . ASN B 1 43 ? -2.499 -10.209 88.540 1.00 36.23 193 ASN B N 1
ATOM 1528 C CA . ASN B 1 43 ? -1.970 -11.277 87.693 1.00 37.32 193 ASN B CA 1
ATOM 1529 C C . ASN B 1 43 ? -2.103 -12.677 88.335 1.00 38.49 193 ASN B C 1
ATOM 1530 O O . ASN B 1 43 ? -2.399 -13.673 87.647 1.00 34.87 193 ASN B O 1
ATOM 1535 N N . LEU B 1 44 ? -1.911 -12.752 89.648 1.00 39.38 194 LEU B N 1
ATOM 1536 C CA . LEU B 1 44 ? -2.150 -13.995 90.334 1.00 41.39 194 LEU B CA 1
ATOM 1537 C C . LEU B 1 44 ? -3.614 -14.445 90.175 1.00 39.37 194 LEU B C 1
ATOM 1538 O O . LEU B 1 44 ? -3.875 -15.601 89.904 1.00 35.25 194 LEU B O 1
ATOM 1543 N N . HIS B 1 45 ? -4.560 -13.534 90.337 1.00 38.29 195 HIS B N 1
ATOM 1544 C CA . HIS B 1 45 ? -5.958 -13.860 90.095 1.00 36.33 195 HIS B CA 1
ATOM 1545 C C . HIS B 1 45 ? -6.118 -14.457 88.682 1.00 37.73 195 HIS B C 1
ATOM 1546 O O . HIS B 1 45 ? -6.776 -15.457 88.492 1.00 36.76 195 HIS B O 1
ATOM 1553 N N . GLN B 1 46 ? -5.490 -13.850 87.690 1.00 35.69 196 GLN B N 1
ATOM 1554 C CA . GLN B 1 46 ? -5.598 -14.359 86.344 1.00 34.76 196 GLN B CA 1
ATOM 1555 C C . GLN B 1 46 ? -4.885 -15.713 86.166 1.00 37.44 196 GLN B C 1
ATOM 1556 O O . GLN B 1 46 ? -5.328 -16.556 85.357 1.00 34.52 196 GLN B O 1
ATOM 1562 N N . ALA B 1 47 ? -3.775 -15.910 86.880 1.00 35.75 197 ALA B N 1
ATOM 1563 C CA . ALA B 1 47 ? -3.057 -17.184 86.781 1.00 39.47 197 ALA B CA 1
ATOM 1564 C C . ALA B 1 47 ? -3.947 -18.327 87.258 1.00 35.76 197 ALA B C 1
ATOM 1565 O O . ALA B 1 47 ? -3.944 -19.399 86.697 1.00 38.93 197 ALA B O 1
ATOM 1567 N N . VAL B 1 48 ? -4.737 -18.044 88.258 1.00 35.68 198 VAL B N 1
ATOM 1568 C CA . VAL B 1 48 ? -5.559 -19.025 88.894 1.00 38.24 198 VAL B CA 1
ATOM 1569 C C . VAL B 1 48 ? -6.800 -19.246 88.059 1.00 34.74 198 VAL B C 1
ATOM 1570 O O . VAL B 1 48 ? -7.152 -20.356 87.762 1.00 34.62 198 VAL B O 1
ATOM 1574 N N . GLU B 1 49 ? -7.467 -18.187 87.690 1.00 36.26 199 GLU B N 1
ATOM 1575 C CA . GLU B 1 49 ? -8.644 -18.313 86.839 1.00 40.75 199 GLU B CA 1
ATOM 1576 C C . GLU B 1 49 ? -8.318 -19.075 85.577 1.00 40.66 199 GLU B C 1
ATOM 1577 O O . GLU B 1 49 ? -9.047 -19.986 85.199 1.00 40.82 199 GLU B O 1
ATOM 1583 N N . THR B 1 50 ? -7.237 -18.667 84.908 1.00 37.18 200 THR B N 1
ATOM 1584 C CA . THR B 1 50 ? -6.830 -19.310 83.671 1.00 35.78 200 THR B CA 1
ATOM 1585 C C . THR B 1 50 ? -6.475 -20.780 83.915 1.00 35.87 200 THR B C 1
ATOM 1586 O O . THR B 1 50 ? -6.650 -21.619 83.033 1.00 36.08 200 THR B O 1
ATOM 1590 N N . ALA B 1 51 ? -5.958 -21.105 85.096 1.00 31.80 201 ALA B N 1
ATOM 1591 C CA . ALA B 1 51 ? -5.561 -22.459 85.324 1.00 32.74 201 ALA B CA 1
ATOM 1592 C C . ALA B 1 51 ? -6.807 -23.310 85.395 1.00 35.71 201 ALA B C 1
ATOM 1593 O O . ALA B 1 51 ? -6.834 -24.384 84.771 1.00 34.60 201 ALA B O 1
ATOM 1595 N N . TYR B 1 52 ? -7.833 -22.832 86.111 1.00 33.83 202 TYR B N 1
ATOM 1596 C CA . TYR B 1 52 ? -9.072 -23.596 86.268 1.00 37.68 202 TYR B CA 1
ATOM 1597 C C . TYR B 1 52 ? -9.789 -23.660 84.899 1.00 40.81 202 TYR B C 1
ATOM 1598 O O . TYR B 1 52 ? -10.285 -24.686 84.493 1.00 45.20 202 TYR B O 1
ATOM 1607 N N . ASN B 1 53 ? -9.820 -22.567 84.172 1.00 41.02 203 ASN B N 1
ATOM 1608 C CA . ASN B 1 53 ? -10.377 -22.583 82.838 1.00 45.24 203 ASN B CA 1
ATOM 1609 C C . ASN B 1 53 ? -9.722 -23.669 81.971 1.00 44.70 203 ASN B C 1
ATOM 1610 O O . ASN B 1 53 ? -10.378 -24.441 81.269 1.00 43.16 203 ASN B O 1
ATOM 1615 N N . CYS B 1 54 ? -8.406 -23.746 82.062 1.00 44.47 204 CYS B N 1
ATOM 1616 C CA . CYS B 1 54 ? -7.652 -24.749 81.337 1.00 43.43 204 CYS B CA 1
ATOM 1617 C C . CYS B 1 54 ? -8.018 -26.157 81.797 1.00 40.54 204 CYS B C 1
ATOM 1618 O O . CYS B 1 54 ? -8.129 -27.058 81.008 1.00 42.20 204 CYS B O 1
ATOM 1621 N N . TYR B 1 55 ? -8.180 -26.337 83.097 1.00 40.81 205 TYR B N 1
ATOM 1622 C CA . TYR B 1 55 ? -8.579 -27.610 83.624 1.00 41.07 205 TYR B CA 1
ATOM 1623 C C . TYR B 1 55 ? -9.938 -28.011 83.101 1.00 40.61 205 TYR B C 1
ATOM 1624 O O . TYR B 1 55 ? -10.103 -29.062 82.492 1.00 43.80 205 TYR B O 1
ATOM 1633 N N . LEU B 1 56 ? -10.930 -27.180 83.327 1.00 41.53 206 LEU B N 1
ATOM 1634 C CA . LEU B 1 56 ? -12.278 -27.523 82.882 1.00 45.04 206 LEU B CA 1
ATOM 1635 C C . LEU B 1 56 ? -12.410 -27.717 81.348 1.00 49.05 206 LEU B C 1
ATOM 1636 O O . LEU B 1 56 ? -13.146 -28.590 80.906 1.00 50.21 206 LEU B O 1
ATOM 1641 N N . LEU B 1 57 ? -11.717 -26.905 80.549 1.00 46.94 207 LEU B N 1
ATOM 1642 C CA . LEU B 1 57 ? -11.736 -27.088 79.102 1.00 49.35 207 LEU B CA 1
ATOM 1643 C C . LEU B 1 57 ? -11.133 -28.441 78.679 1.00 53.37 207 LEU B C 1
ATOM 1644 O O . LEU B 1 57 ? -11.753 -29.215 77.954 1.00 51.53 207 LEU B O 1
ATOM 1649 N N . THR B 1 58 ? -9.935 -28.733 79.161 1.00 56.18 208 THR B N 1
ATOM 1650 C CA . THR B 1 58 ? -9.254 -29.978 78.823 1.00 57.82 208 THR B CA 1
ATOM 1651 C C . THR B 1 58 ? -10.120 -31.226 79.103 1.00 61.74 208 THR B C 1
ATOM 1652 O O . THR B 1 58 ? -10.291 -32.089 78.236 1.00 58.19 208 THR B O 1
ATOM 1656 N N . LEU B 1 59 ? -10.676 -31.284 80.307 1.00 64.32 209 LEU B N 1
ATOM 1657 C CA . LEU B 1 59 ? -11.384 -32.456 80.780 1.00 67.74 209 LEU B CA 1
ATOM 1658 C C . LEU B 1 59 ? -12.855 -32.573 80.358 1.00 77.28 209 LEU B C 1
ATOM 1659 O O . LEU B 1 59 ? -13.428 -33.665 80.433 1.00 83.87 209 LEU B O 1
ATOM 1664 N N . THR B 1 60 ? -13.481 -31.467 79.958 1.00 72.74 210 THR B N 1
ATOM 1665 C CA . THR B 1 60 ? -14.906 -31.489 79.618 1.00 62.05 210 THR B CA 1
ATOM 1666 C C . THR B 1 60 ? -15.290 -30.692 78.375 1.00 62.25 210 THR B C 1
ATOM 1667 O O . THR B 1 60 ? -16.462 -30.560 78.074 1.00 63.45 210 THR B O 1
ATOM 1671 N N . ASN B 1 61 ? -14.312 -30.134 77.678 1.00 67.00 211 ASN B N 1
ATOM 1672 C CA . ASN B 1 61 ? -14.558 -29.322 76.503 1.00 65.31 211 ASN B CA 1
ATOM 1673 C C . ASN B 1 61 ? -15.573 -28.184 76.699 1.00 57.95 211 ASN B C 1
ATOM 1674 O O . ASN B 1 61 ? -16.244 -27.794 75.755 1.00 61.43 211 ASN B O 1
ATOM 1679 N N . TYR B 1 62 ? -15.699 -27.674 77.921 1.00 49.84 212 TYR B N 1
ATOM 1680 C CA . TYR B 1 62 ? -16.570 -26.554 78.208 1.00 47.11 212 TYR B CA 1
ATOM 1681 C C . TYR B 1 62 ? -16.060 -25.766 79.422 1.00 49.18 212 TYR B C 1
ATOM 1682 O O . TYR B 1 62 ? -15.510 -26.341 80.365 1.00 54.78 212 TYR B O 1
ATOM 1691 N N . SER B 1 63 ? -16.263 -24.456 79.396 1.00 50.41 213 SER B N 1
ATOM 1692 C CA . SER B 1 63 ? -16.045 -23.599 80.557 1.00 60.55 213 SER B CA 1
ATOM 1693 C C . SER B 1 63 ? -17.099 -22.474 80.604 1.00 61.10 213 SER B C 1
ATOM 1694 O O . SER B 1 63 ? -17.419 -21.895 79.582 1.00 68.65 213 SER B O 1
ATOM 1697 N N . PRO B 1 64 ? -17.628 -22.165 81.787 1.00 61.43 214 PRO B N 1
ATOM 1698 C CA . PRO B 1 64 ? -18.746 -21.281 81.958 1.00 69.18 214 PRO B CA 1
ATOM 1699 C C . PRO B 1 64 ? -18.828 -20.122 80.993 1.00 79.90 214 PRO B C 1
ATOM 1700 O O . PRO B 1 64 ? -19.866 -19.965 80.318 1.00 96.43 214 PRO B O 1
ATOM 1704 N N . ALA B 1 65 ? -17.780 -19.315 80.926 1.00 72.72 215 ALA B N 1
ATOM 1705 C CA . ALA B 1 65 ? -17.840 -18.058 80.164 1.00 84.17 215 ALA B CA 1
ATOM 1706 C C . ALA B 1 65 ? -18.251 -16.857 81.019 1.00 74.37 215 ALA B C 1
ATOM 1707 O O . ALA B 1 65 ? -18.231 -15.737 80.536 1.00 68.90 215 ALA B O 1
ATOM 1709 N N . SER B 1 66 ? -18.662 -17.091 82.261 1.00 80.62 216 SER B N 1
ATOM 1710 C CA . SER B 1 66 ? -18.530 -16.072 83.305 1.00 86.20 216 SER B CA 1
ATOM 1711 C C . SER B 1 66 ? -17.037 -15.913 83.543 1.00 85.26 216 SER B C 1
ATOM 1712 O O . SER B 1 66 ? -16.496 -14.803 83.611 1.00 82.31 216 SER B O 1
ATOM 1715 N N . HIS B 1 67 ? -16.391 -17.062 83.691 1.00 81.90 217 HIS B N 1
ATOM 1716 C CA . HIS B 1 67 ? -15.076 -17.131 84.268 1.00 83.96 217 HIS B CA 1
ATOM 1717 C C . HIS B 1 67 ? -15.097 -16.537 85.697 1.00 82.95 217 HIS B C 1
ATOM 1718 O O . HIS B 1 67 ? -14.145 -15.887 86.105 1.00 100.49 217 HIS B O 1
ATOM 1725 N N . ASN B 1 68 ? -16.173 -16.773 86.458 1.00 84.49 218 ASN B N 1
ATOM 1726 C CA . ASN B 1 68 ? -16.232 -16.401 87.895 1.00 82.37 218 ASN B CA 1
ATOM 1727 C C . ASN B 1 68 ? -15.343 -17.335 88.741 1.00 89.29 218 ASN B C 1
ATOM 1728 O O . ASN B 1 68 ? -15.325 -18.552 88.537 1.00 94.51 218 ASN B O 1
ATOM 1741 N N . LYS B 1 70 ? -15.153 -18.183 92.206 1.00 66.75 220 LYS B N 1
ATOM 1742 C CA . LYS B 1 70 ? -15.833 -19.127 93.120 1.00 66.02 220 LYS B CA 1
ATOM 1743 C C . LYS B 1 70 ? -16.451 -20.210 92.236 1.00 63.95 220 LYS B C 1
ATOM 1744 O O . LYS B 1 70 ? -16.297 -21.399 92.494 1.00 55.72 220 LYS B O 1
ATOM 1746 N N . PHE B 1 71 ? -17.068 -19.773 91.133 1.00 58.30 221 PHE B N 1
ATOM 1747 C CA . PHE B 1 71 ? -17.712 -20.679 90.228 1.00 54.81 221 PHE B CA 1
ATOM 1748 C C . PHE B 1 71 ? -16.723 -21.707 89.672 1.00 53.23 221 PHE B C 1
ATOM 1749 O O . PHE B 1 71 ? -16.902 -22.917 89.890 1.00 49.33 221 PHE B O 1
ATOM 1757 N N . LEU B 1 72 ? -15.718 -21.235 88.934 1.00 52.63 222 LEU B N 1
ATOM 1758 C CA . LEU B 1 72 ? -14.776 -22.132 88.242 1.00 55.83 222 LEU B CA 1
ATOM 1759 C C . LEU B 1 72 ? -14.027 -23.031 89.242 1.00 51.04 222 LEU B C 1
ATOM 1760 O O . LEU B 1 72 ? -13.711 -24.155 88.936 1.00 42.68 222 LEU B O 1
ATOM 1765 N N . ARG B 1 73 ? -13.718 -22.501 90.416 1.00 47.84 223 ARG B N 1
ATOM 1766 C CA . ARG B 1 73 ? -13.146 -23.300 91.477 1.00 49.37 223 ARG B CA 1
ATOM 1767 C C . ARG B 1 73 ? -14.119 -24.357 91.947 1.00 51.87 223 ARG B C 1
ATOM 1768 O O . ARG B 1 73 ? -13.748 -25.535 92.120 1.00 46.12 223 ARG B O 1
ATOM 1776 N N . GLY B 1 74 ? -15.353 -23.912 92.192 1.00 51.39 224 GLY B N 1
ATOM 1777 C CA . GLY B 1 74 ? -16.444 -24.801 92.576 1.00 48.71 224 GLY B CA 1
ATOM 1778 C C . GLY B 1 74 ? -16.549 -25.946 91.587 1.00 46.20 224 GLY B C 1
ATOM 1779 O O . GLY B 1 74 ? -16.437 -27.106 91.972 1.00 43.91 224 GLY B O 1
ATOM 1780 N N . LEU B 1 75 ? -16.707 -25.608 90.305 1.00 45.48 225 LEU B N 1
ATOM 1781 C CA . LEU B 1 75 ? -16.800 -26.619 89.250 1.00 47.00 225 LEU B CA 1
ATOM 1782 C C . LEU B 1 75 ? -15.600 -27.535 89.233 1.00 47.04 225 LEU B C 1
ATOM 1783 O O . LEU B 1 75 ? -15.738 -28.737 89.080 1.00 48.33 225 LEU B O 1
ATOM 1788 N N . SER B 1 76 ? -14.423 -26.973 89.404 1.00 49.85 226 SER B N 1
ATOM 1789 C CA . SER B 1 76 ? -13.217 -27.759 89.261 1.00 53.57 226 SER B CA 1
ATOM 1790 C C . SER B 1 76 ? -12.978 -28.689 90.450 1.00 55.43 226 SER B C 1
ATOM 1791 O O . SER B 1 76 ? -12.608 -29.850 90.267 1.00 48.23 226 SER B O 1
ATOM 1794 N N . GLU B 1 77 ? -13.193 -28.195 91.663 1.00 60.11 227 GLU B N 1
ATOM 1795 C CA . GLU B 1 77 ? -13.114 -29.070 92.840 1.00 65.09 227 GLU B CA 1
ATOM 1796 C C . GLU B 1 77 ? -14.227 -30.133 92.822 1.00 62.61 227 GLU B C 1
ATOM 1797 O O . GLU B 1 77 ? -13.995 -31.273 93.217 1.00 65.34 227 GLU B O 1
ATOM 1803 N N . GLY B 1 78 ? -15.407 -29.760 92.333 1.00 59.62 228 GLY B N 1
ATOM 1804 C CA . GLY B 1 78 ? -16.484 -30.705 92.112 1.00 60.11 228 GLY B CA 1
ATOM 1805 C C . GLY B 1 78 ? -16.129 -31.866 91.197 1.00 59.21 228 GLY B C 1
ATOM 1806 O O . GLY B 1 78 ? -16.730 -32.920 91.321 1.00 73.62 228 GLY B O 1
ATOM 1807 N N . ARG B 1 79 ? -15.215 -31.680 90.240 1.00 61.02 229 ARG B N 1
ATOM 1808 C CA . ARG B 1 79 ? -14.814 -32.767 89.323 1.00 61.46 229 ARG B CA 1
ATOM 1809 C C . ARG B 1 79 ? -13.592 -33.584 89.758 1.00 63.53 229 ARG B C 1
ATOM 1810 O O . ARG B 1 79 ? -13.316 -34.628 89.180 1.00 73.97 229 ARG B O 1
ATOM 1818 N N . ASP B 1 80 ? -12.819 -33.090 90.722 1.00 63.46 230 ASP B N 1
ATOM 1819 C CA . ASP B 1 80 ? -11.659 -33.839 91.232 1.00 56.11 230 ASP B CA 1
ATOM 1820 C C . ASP B 1 80 ? -11.259 -33.298 92.593 1.00 60.24 230 ASP B C 1
ATOM 1821 O O . ASP B 1 80 ? -10.786 -32.164 92.690 1.00 60.12 230 ASP B O 1
ATOM 1826 N N . ARG B 1 81 ? -11.434 -34.117 93.636 1.00 63.91 231 ARG B N 1
ATOM 1827 C CA . ARG B 1 81 ? -11.260 -33.661 95.025 1.00 68.49 231 ARG B CA 1
ATOM 1828 C C . ARG B 1 81 ? -9.812 -33.222 95.349 1.00 72.04 231 ARG B C 1
ATOM 1829 O O . ARG B 1 81 ? -9.610 -32.386 96.233 1.00 73.88 231 ARG B O 1
ATOM 1831 N N . ARG B 1 82 ? -8.825 -33.734 94.606 1.00 63.88 232 ARG B N 1
ATOM 1832 C CA . ARG B 1 82 ? -7.411 -33.377 94.819 1.00 60.35 232 ARG B CA 1
ATOM 1833 C C . ARG B 1 82 ? -7.146 -31.846 94.828 1.00 63.85 232 ARG B C 1
ATOM 1834 O O . ARG B 1 82 ? -6.203 -31.368 95.494 1.00 66.86 232 ARG B O 1
ATOM 1842 N N . LEU B 1 83 ? -7.992 -31.088 94.123 1.00 54.41 233 LEU B N 1
ATOM 1843 C CA . LEU B 1 83 ? -7.867 -29.622 94.011 1.00 49.89 233 LEU B CA 1
ATOM 1844 C C . LEU B 1 83 ? -8.266 -28.818 95.270 1.00 49.39 233 LEU B C 1
ATOM 1845 O O . LEU B 1 83 ? -7.999 -27.592 95.350 1.00 40.39 233 LEU B O 1
ATOM 1850 N N . ILE B 1 84 ? -8.897 -29.488 96.237 1.00 49.09 234 ILE B N 1
ATOM 1851 C CA . ILE B 1 84 ? -9.253 -28.845 97.506 1.00 53.54 234 ILE B CA 1
ATOM 1852 C C . ILE B 1 84 ? -8.012 -28.589 98.385 1.00 54.47 234 ILE B C 1
ATOM 1853 O O . ILE B 1 84 ? -7.955 -27.609 99.132 1.00 55.97 234 ILE B O 1
ATOM 1858 N N . ASP B 1 85 ? -6.990 -29.417 98.254 1.00 60.40 235 ASP B N 1
ATOM 1859 C CA . ASP B 1 85 ? -5.770 -29.215 99.044 1.00 67.76 235 ASP B CA 1
ATOM 1860 C C . ASP B 1 85 ? -5.104 -27.860 98.791 1.00 63.84 235 ASP B C 1
ATOM 1861 O O . ASP B 1 85 ? -4.372 -27.348 99.637 1.00 58.18 235 ASP B O 1
ATOM 1866 N N . ILE B 1 86 ? -5.371 -27.305 97.612 1.00 60.52 236 ILE B N 1
ATOM 1867 C CA . ILE B 1 86 ? -4.685 -26.139 97.121 1.00 52.90 236 ILE B CA 1
ATOM 1868 C C . ILE B 1 86 ? -4.958 -24.948 98.031 1.00 50.84 236 ILE B C 1
ATOM 1869 O O . ILE B 1 86 ? -4.074 -24.117 98.213 1.00 45.94 236 ILE B O 1
ATOM 1874 N N . TRP B 1 87 ? -6.167 -24.848 98.598 1.00 54.86 237 TRP B N 1
ATOM 1875 C CA . TRP B 1 87 ? -6.573 -23.630 99.357 1.00 59.65 237 TRP B CA 1
ATOM 1876 C C . TRP B 1 87 ? -7.029 -23.878 100.817 1.00 66.59 237 TRP B C 1
ATOM 1877 O O . TRP B 1 87 ? -8.182 -23.576 101.172 1.00 68.97 237 TRP B O 1
ATOM 1888 N N . PRO B 1 88 ? -6.110 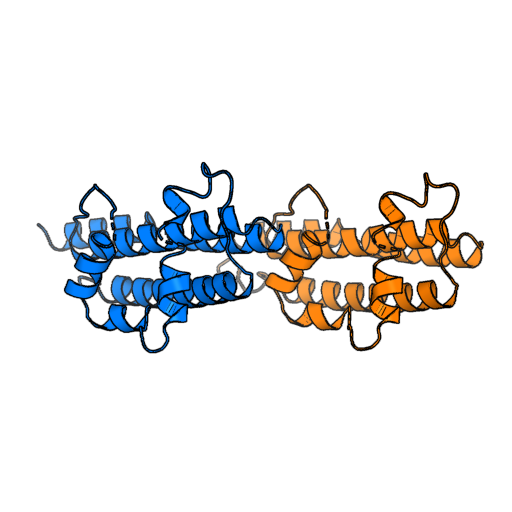-24.390 101.678 1.00 69.89 238 PRO B N 1
ATOM 1889 C CA . PRO B 1 88 ? -6.473 -24.826 103.028 1.00 65.21 238 PRO B CA 1
ATOM 1890 C C . PRO B 1 88 ? -7.037 -23.707 103.884 1.00 65.11 238 PRO B C 1
ATOM 1891 O O . PRO B 1 88 ? -6.588 -22.570 103.767 1.00 64.47 238 PRO B O 1
ATOM 1895 N N . ARG B 1 89 ? -8.008 -24.025 104.738 1.00 69.61 239 ARG B N 1
ATOM 1896 C CA . ARG B 1 89 ? -8.566 -23.034 105.685 1.00 70.31 239 ARG B CA 1
ATOM 1897 C C . ARG B 1 89 ? -8.143 -23.210 107.159 1.00 69.62 239 ARG B C 1
ATOM 1898 O O . ARG B 1 89 ? -8.811 -22.711 108.069 1.00 75.83 239 ARG B O 1
ATOM 1906 N N . ASP B 1 90 ? -7.003 -23.858 107.387 1.00 65.06 240 ASP B N 1
ATOM 1907 C CA . ASP B 1 90 ? -6.584 -24.193 108.738 1.00 69.81 240 ASP B CA 1
ATOM 1908 C C . ASP B 1 90 ? -5.886 -23.008 109.446 1.00 79.33 240 ASP B C 1
ATOM 1909 O O . ASP B 1 90 ? -5.252 -23.185 110.482 1.00 78.18 240 ASP B O 1
ATOM 1914 N N . ARG B 1 91 ? -6.007 -21.809 108.875 1.00 78.03 241 ARG B N 1
ATOM 1915 C CA . ARG B 1 91 ? -5.607 -20.550 109.513 1.00 67.43 241 ARG B CA 1
ATOM 1916 C C . ARG B 1 91 ? -6.513 -19.508 108.909 1.00 67.53 241 ARG B C 1
ATOM 1917 O O . ARG B 1 91 ? -6.945 -19.657 107.765 1.00 72.68 241 ARG B O 1
ATOM 1925 N N . GLN B 1 92 ? -6.840 -18.474 109.662 1.00 63.55 242 GLN B N 1
ATOM 1926 C CA . GLN B 1 92 ? -7.798 -17.519 109.159 1.00 67.54 242 GLN B CA 1
ATOM 1927 C C . GLN B 1 92 ? -7.145 -16.680 108.080 1.00 68.36 242 GLN B C 1
ATOM 1928 O O . GLN B 1 92 ? -7.765 -16.398 107.059 1.00 73.35 242 GLN B O 1
ATOM 1934 N N . ARG B 1 93 ? -5.878 -16.332 108.285 1.00 66.92 243 ARG B N 1
ATOM 1935 C CA . ARG B 1 93 ? -5.160 -15.444 107.367 1.00 67.99 243 ARG B CA 1
ATOM 1936 C C . ARG B 1 93 ? -5.120 -15.983 105.907 1.00 65.97 243 ARG B C 1
ATOM 1937 O O . ARG B 1 93 ? -5.048 -15.218 104.944 1.00 52.22 243 ARG B O 1
ATOM 1945 N N . PHE B 1 94 ? -5.188 -17.305 105.771 1.00 57.78 244 PHE B N 1
ATOM 1946 C CA . PHE B 1 94 ? -5.316 -17.934 104.479 1.00 55.14 244 PHE B CA 1
ATOM 1947 C C . PHE B 1 94 ? -6.581 -17.497 103.707 1.00 56.72 244 PHE B C 1
ATOM 1948 O O . PHE B 1 94 ? -6.549 -17.376 102.485 1.00 64.11 244 PHE B O 1
ATOM 1956 N N . THR B 1 95 ? -7.674 -17.256 104.415 1.00 60.69 245 THR B N 1
ATOM 1957 C CA . THR B 1 95 ? -8.919 -16.753 103.818 1.00 60.35 245 THR B CA 1
ATOM 1958 C C . THR B 1 95 ? -8.832 -15.262 103.596 1.00 56.59 245 THR B C 1
ATOM 1959 O O . THR B 1 95 ? -9.400 -14.720 102.659 1.00 58.97 245 THR B O 1
ATOM 1963 N N . THR B 1 96 ? -8.118 -14.569 104.450 1.00 57.73 246 THR B N 1
ATOM 1964 C CA . THR B 1 96 ? -8.019 -13.142 104.239 1.00 61.62 246 THR B CA 1
ATOM 1965 C C . THR B 1 96 ? -7.278 -12.955 102.936 1.00 58.09 246 THR B C 1
ATOM 1966 O O . THR B 1 96 ? -7.807 -12.386 102.010 1.00 58.72 246 THR B O 1
ATOM 1970 N N . TRP B 1 97 ? -6.069 -13.508 102.885 1.00 56.62 247 TRP B N 1
ATOM 1971 C CA . TRP B 1 97 ? -5.200 -13.489 101.716 1.00 55.34 247 TRP B CA 1
ATOM 1972 C C . TRP B 1 97 ? -5.856 -13.953 100.394 1.00 57.87 247 TRP B C 1
ATOM 1973 O O . TRP B 1 97 ? -5.759 -13.259 99.371 1.00 52.75 247 TRP B O 1
ATOM 1984 N N . TYR B 1 98 ? -6.485 -15.126 100.407 1.00 52.69 248 TYR B N 1
ATOM 1985 C CA . TYR B 1 98 ? -7.235 -15.581 99.239 1.00 55.17 248 TYR B CA 1
ATOM 1986 C C . TYR B 1 98 ? -8.250 -14.534 98.803 1.00 57.92 248 TYR B C 1
ATOM 1987 O O . TYR B 1 98 ? -8.410 -14.287 97.616 1.00 64.59 248 TYR B O 1
ATOM 1996 N N . ASN B 1 99 ? -8.949 -13.925 99.754 1.00 61.24 249 ASN B N 1
ATOM 1997 C CA . ASN B 1 99 ? -9.996 -12.976 99.391 1.00 60.41 249 ASN B CA 1
ATOM 1998 C C . ASN B 1 99 ? -9.405 -11.739 98.767 1.00 57.28 249 ASN B C 1
ATOM 1999 O O . ASN B 1 99 ? -10.025 -11.129 97.929 1.00 56.18 249 ASN B O 1
ATOM 2004 N N . ILE B 1 100 ? -8.176 -11.391 99.154 1.00 68.25 250 ILE B N 1
ATOM 2005 C CA . ILE B 1 100 ? -7.458 -10.260 98.564 1.00 62.82 250 ILE B CA 1
ATOM 2006 C C . ILE B 1 100 ? -7.281 -10.482 97.064 1.00 59.12 250 ILE B C 1
ATOM 2007 O O . ILE B 1 100 ? -7.548 -9.604 96.271 1.00 56.81 250 ILE B O 1
ATOM 2020 N N . ASN B 1 102 ? -9.049 -12.487 95.185 1.00 64.86 252 ASN B N 1
ATOM 2021 C CA . ASN B 1 102 ? -10.388 -12.483 94.576 1.00 68.99 252 ASN B CA 1
ATOM 2022 C C . ASN B 1 102 ? -10.901 -11.058 94.311 1.00 60.58 252 ASN B C 1
ATOM 2023 O O . ASN B 1 102 ? -11.325 -10.714 93.226 1.00 62.35 252 ASN B O 1
ATOM 2028 N N . GLU B 1 103 ? -10.787 -10.220 95.311 1.00 64.21 253 GLU B N 1
ATOM 2029 C CA . GLU B 1 103 ? -11.081 -8.813 95.162 1.00 78.96 253 GLU B CA 1
ATOM 2030 C C . GLU B 1 103 ? -10.196 -8.113 94.084 1.00 72.91 253 GLU B C 1
ATOM 2031 O O . GLU B 1 103 ? -10.531 -7.022 93.625 1.00 64.99 253 GLU B O 1
ATOM 2037 N N . ALA B 1 104 ? -9.063 -8.714 93.706 1.00 71.57 254 ALA B N 1
ATOM 2038 C CA . ALA B 1 104 ? -8.019 -7.995 92.943 1.00 70.90 254 ALA B CA 1
ATOM 2039 C C . ALA B 1 104 ? -8.344 -7.782 91.483 1.00 65.85 254 ALA B C 1
ATOM 2040 O O . ALA B 1 104 ? -7.861 -6.842 90.879 1.00 62.29 254 ALA B O 1
ATOM 2042 N N . TYR B 1 105 ? -9.160 -8.651 90.909 1.00 66.36 255 TYR B N 1
ATOM 2043 C CA . TYR B 1 105 ? -9.594 -8.453 89.542 1.00 70.67 255 TYR B CA 1
ATOM 2044 C C . TYR B 1 105 ? -10.417 -7.177 89.446 1.00 82.73 255 TYR B C 1
ATOM 2045 O O . TYR B 1 105 ? -10.113 -6.276 88.649 1.00 79.14 255 TYR B O 1
ATOM 2054 N N . VAL B 1 106 ? -11.408 -7.100 90.335 1.00 89.42 256 VAL B N 1
ATOM 2055 C CA . VAL B 1 106 ? -12.431 -6.070 90.334 1.00 88.56 256 VAL B CA 1
ATOM 2056 C C . VAL B 1 106 ? -11.877 -4.751 90.852 1.00 91.18 256 VAL B C 1
ATOM 2057 O O . VAL B 1 106 ? -12.079 -3.704 90.233 1.00 97.42 256 VAL B O 1
ATOM 2061 N N . LYS B 1 107 ? -11.198 -4.801 91.999 1.00 96.31 257 LYS B N 1
ATOM 2062 C CA . LYS B 1 107 ? -10.619 -3.598 92.623 1.00 91.57 257 LYS B CA 1
ATOM 2063 C C . LYS B 1 107 ? -9.311 -3.328 91.905 1.00 81.24 257 LYS B C 1
ATOM 2064 O O . LYS B 1 107 ? -9.277 -3.413 90.667 1.00 82.65 257 LYS B O 1
ATOM 2066 N N . ALA B 1 108 ? -8.273 -2.946 92.655 1.00 69.73 258 ALA B N 1
ATOM 2067 C CA . ALA B 1 108 ? -6.856 -3.192 92.284 1.00 70.65 258 ALA B CA 1
ATOM 2068 C C . ALA B 1 108 ? -6.291 -2.392 91.100 1.00 70.09 258 ALA B C 1
ATOM 2069 O O . ALA B 1 108 ? -5.185 -1.841 91.187 1.00 74.45 258 ALA B O 1
ATOM 2071 N N . ARG B 1 109 ? -7.018 -2.384 89.990 1.00 66.12 259 ARG B N 1
ATOM 2072 C CA . ARG B 1 109 ? -6.791 -1.425 88.931 1.00 65.90 259 ARG B CA 1
ATOM 2073 C C . ARG B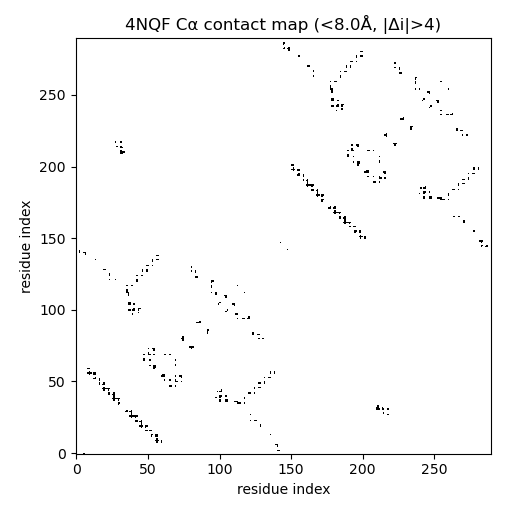 1 109 ? -7.552 -0.140 89.239 1.00 66.51 259 ARG B C 1
ATOM 2074 O O . ARG B 1 109 ? -7.119 0.952 88.897 1.00 70.71 259 ARG B O 1
ATOM 2082 N N . TYR B 1 110 ? -8.678 -0.278 89.913 1.00 65.77 260 TYR B N 1
ATOM 2083 C CA . TYR B 1 110 ? -9.659 0.775 89.952 1.00 73.75 260 TYR B CA 1
ATOM 2084 C C . TYR B 1 110 ? -9.750 1.493 91.307 1.00 77.86 260 TYR B C 1
ATOM 2085 O O . TYR B 1 110 ? -9.903 2.708 91.340 1.00 69.36 260 TYR B O 1
ATOM 2094 N N . SER B 1 111 ? -9.621 0.757 92.411 1.00 87.14 261 SER B N 1
ATOM 2095 C CA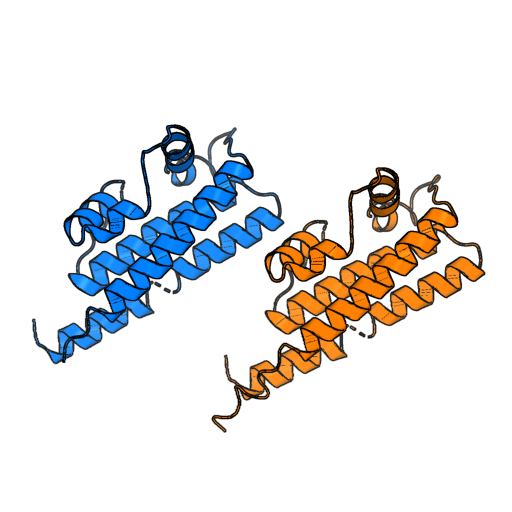 . SER B 1 111 ? -9.766 1.340 93.746 1.00 83.55 261 SER B CA 1
ATOM 2096 C C . SER B 1 111 ? -8.587 2.226 94.152 1.00 89.15 261 SER B C 1
ATOM 2097 O O . SER B 1 111 ? -7.478 2.052 93.649 1.00 95.72 261 SER B O 1
ATOM 2100 N N . LYS B 1 112 ? -8.857 3.182 95.050 1.00 96.36 262 LYS B N 1
ATOM 2101 C CA . LYS B 1 112 ? -7.839 4.091 95.599 1.00 100.63 262 LYS B CA 1
ATOM 2102 C C . LYS B 1 112 ? -6.923 3.347 96.555 1.00 96.88 262 LYS B C 1
ATOM 2103 O O . LYS B 1 112 ? -5.717 3.568 96.586 1.00 94.56 262 LYS B O 1
ATOM 2109 N N . ARG B 1 113 ? -7.527 2.452 97.320 1.00 97.27 263 ARG B N 1
ATOM 2110 C CA . ARG B 1 113 ? -6.853 1.676 98.327 1.00 105.45 263 ARG B CA 1
ATOM 2111 C C . ARG B 1 113 ? -6.882 0.225 97.889 1.00 106.90 263 ARG B C 1
ATOM 2112 O O . ARG B 1 113 ? -7.933 -0.276 97.519 1.00 102.83 263 ARG B O 1
ATOM 2120 N N . PHE B 1 114 ? -5.746 -0.457 97.908 1.00 102.80 264 PHE B N 1
ATOM 2121 C CA . PHE B 1 114 ? -5.780 -1.908 97.798 1.00 91.07 264 PHE B CA 1
ATOM 2122 C C . PHE B 1 114 ? -4.581 -2.475 98.525 1.00 90.15 264 PHE B C 1
ATOM 2123 O O . PHE B 1 114 ? -3.443 -2.451 98.015 1.00 83.92 264 PHE B O 1
ATOM 2131 N N . GLU B 1 115 ? -4.854 -2.974 99.730 1.00 87.02 265 GLU B N 1
ATOM 2132 C CA . GLU B 1 115 ? -3.805 -3.408 100.633 1.00 83.32 265 GLU B CA 1
ATOM 2133 C C . GLU B 1 115 ? -3.562 -4.908 100.581 1.00 75.51 265 GLU B C 1
ATOM 2134 O O . GLU B 1 115 ? -4.469 -5.734 100.726 1.00 72.20 265 GLU B O 1
ATOM 2140 N N . VAL B 1 116 ? -2.291 -5.224 100.371 1.00 72.98 266 VAL B N 1
ATOM 2141 C CA . VAL B 1 116 ? -1.811 -6.571 100.249 1.00 66.82 266 VAL B CA 1
ATOM 2142 C C . VAL B 1 116 ? -0.348 -6.544 100.651 1.00 63.87 266 VAL B C 1
ATOM 2143 O O . VAL B 1 116 ? 0.446 -5.835 100.078 1.00 63.74 266 VAL B O 1
ATOM 2147 N N . SER B 1 117 ? 0.006 -7.322 101.657 1.00 70.34 267 SER B N 1
ATOM 2148 C CA . SER B 1 117 ? 1.381 -7.387 102.131 1.00 64.58 267 SER B CA 1
ATOM 2149 C C . SER B 1 117 ? 2.229 -8.318 101.304 1.00 63.94 267 SER B C 1
ATOM 2150 O O . SER B 1 117 ? 1.729 -9.159 100.542 1.00 63.51 267 SER B O 1
ATOM 2153 N N . GLU B 1 118 ? 3.529 -8.212 101.531 1.00 67.07 268 GLU B N 1
ATOM 2154 C CA . GLU B 1 118 ? 4.505 -9.097 100.908 1.00 65.97 268 GLU B CA 1
ATOM 2155 C C . GLU B 1 118 ? 4.243 -10.529 101.275 1.00 57.10 268 GLU B C 1
ATOM 2156 O O . GLU B 1 118 ? 4.314 -11.411 100.428 1.00 52.32 268 GLU B O 1
ATOM 2162 N N . GLU B 1 119 ? 3.926 -10.746 102.548 1.00 60.71 269 GLU B N 1
ATOM 2163 C CA . GLU B 1 119 ? 3.677 -12.080 103.075 1.00 66.90 269 GLU B CA 1
ATOM 2164 C C . GLU B 1 119 ? 2.470 -12.741 102.407 1.00 61.87 269 GLU B C 1
ATOM 2165 O O . GLU B 1 119 ? 2.525 -13.915 102.025 1.00 56.77 269 GLU B O 1
ATOM 2171 N N . ALA B 1 120 ? 1.395 -11.979 102.260 1.00 58.89 270 ALA B N 1
ATOM 2172 C CA . ALA B 1 120 ? 0.216 -12.439 101.522 1.00 61.40 270 ALA B CA 1
ATOM 2173 C C . ALA B 1 120 ? 0.591 -12.881 100.121 1.00 53.46 270 ALA B C 1
ATOM 2174 O O . ALA B 1 120 ? 0.200 -13.971 99.687 1.00 46.52 270 ALA B O 1
ATOM 2176 N N . LEU B 1 121 ? 1.350 -12.039 99.422 1.00 52.69 271 LEU B N 1
ATOM 2177 C CA . LEU B 1 121 ? 1.717 -12.337 98.030 1.00 52.63 271 LEU B CA 1
ATOM 2178 C C . LEU B 1 121 ? 2.584 -13.541 97.901 1.00 50.25 271 LEU B C 1
ATOM 2179 O O . LEU B 1 121 ? 2.421 -14.328 96.975 1.00 50.62 271 LEU B O 1
ATOM 2184 N N . THR B 1 122 ? 3.527 -13.683 98.813 1.00 50.29 272 THR B N 1
ATOM 2185 C CA . THR B 1 122 ? 4.332 -14.884 98.810 1.00 52.73 272 THR B CA 1
ATOM 2186 C C . THR B 1 122 ? 3.456 -16.127 98.982 1.00 47.68 272 THR B C 1
ATOM 2187 O O . THR B 1 122 ? 3.684 -17.148 98.331 1.00 46.38 272 THR B O 1
ATOM 2191 N N . TRP B 1 123 ? 2.484 -16.060 99.877 1.00 42.79 273 TRP B N 1
ATOM 2192 C CA . TRP B 1 123 ? 1.632 -17.215 100.081 1.00 46.04 273 TRP B CA 1
ATOM 2193 C C . TRP B 1 123 ? 0.787 -17.531 98.819 1.00 48.06 273 TRP B C 1
ATOM 2194 O O . TRP B 1 123 ? 0.705 -18.678 98.409 1.00 42.29 273 TRP B O 1
ATOM 2205 N N . LEU B 1 124 ? 0.224 -16.501 98.192 1.00 46.52 274 LEU B N 1
ATOM 2206 C CA . LEU B 1 124 ? -0.568 -16.664 96.986 1.00 46.72 274 LEU B CA 1
ATOM 2207 C C . LEU B 1 124 ? 0.269 -17.218 95.802 1.00 48.77 274 LEU B C 1
ATOM 2208 O O . LEU B 1 124 ? -0.224 -18.044 94.988 1.00 44.85 274 LEU B O 1
ATOM 2213 N N . GLN B 1 125 ? 1.526 -16.796 95.728 1.00 46.28 275 GLN B N 1
ATOM 2214 C CA . GLN B 1 125 ? 2.472 -17.392 94.787 1.00 48.76 275 GLN B CA 1
ATOM 2215 C C . GLN B 1 125 ? 2.689 -18.878 95.039 1.00 49.24 275 GLN B C 1
ATOM 2216 O O . GLN B 1 125 ? 2.570 -19.684 94.117 1.00 47.64 275 GLN B O 1
ATOM 2222 N N . GLU B 1 126 ? 2.978 -19.272 96.277 1.00 54.71 276 GLU B N 1
ATOM 2223 C CA . GLU B 1 126 ? 3.155 -20.703 96.573 1.00 53.27 276 GLU B CA 1
ATOM 2224 C C . GLU B 1 126 ? 1.905 -21.487 96.187 1.00 48.00 276 GLU B C 1
ATOM 2225 O O . GLU B 1 126 ? 1.977 -22.493 95.455 1.00 50.19 276 GLU B O 1
ATOM 2231 N N . ARG B 1 127 ? 0.759 -21.028 96.660 1.00 40.01 277 ARG B N 1
ATOM 2232 C CA . ARG B 1 127 ? -0.497 -21.695 96.325 1.00 42.84 277 ARG B CA 1
ATOM 2233 C C . ARG B 1 127 ? -0.770 -21.798 94.810 1.00 42.21 277 ARG B C 1
ATOM 2234 O O . ARG B 1 127 ? -1.263 -22.826 94.342 1.00 38.41 277 ARG B O 1
ATOM 2242 N N . THR B 1 128 ? -0.490 -20.725 94.059 1.00 43.13 278 THR B N 1
ATOM 2243 C CA . THR B 1 128 ? -0.710 -20.717 92.601 1.00 42.86 278 THR B CA 1
ATOM 2244 C C . THR B 1 128 ? 0.201 -21.742 91.923 1.00 43.49 278 THR B C 1
ATOM 2245 O O . THR B 1 128 ? -0.217 -22.440 90.988 1.00 45.33 278 THR B O 1
ATOM 2249 N N . ALA B 1 129 ? 1.433 -21.836 92.411 1.00 37.94 279 ALA B N 1
ATOM 2250 C CA . ALA B 1 129 ? 2.378 -22.798 91.893 1.00 39.05 279 ALA B CA 1
ATOM 2251 C C . ALA B 1 129 ? 1.940 -24.252 92.145 1.00 39.62 279 ALA B C 1
ATOM 2252 O O . ALA B 1 129 ? 2.161 -25.106 91.293 1.00 41.34 279 ALA B O 1
ATOM 2254 N N . GLU B 1 130 ? 1.303 -24.533 93.274 1.00 39.01 280 GLU B N 1
ATOM 2255 C CA . GLU B 1 130 ? 0.724 -25.872 93.481 1.00 48.88 280 GLU B CA 1
ATOM 2256 C C . GLU B 1 130 ? -0.497 -26.116 92.582 1.00 48.20 280 GLU B C 1
ATOM 2257 O O . GLU B 1 130 ? -0.634 -27.190 91.994 1.00 49.02 280 GLU B O 1
ATOM 2263 N N . LEU B 1 131 ? -1.381 -25.136 92.479 1.00 45.43 281 LEU B N 1
ATOM 2264 C CA . LEU B 1 131 ? -2.502 -25.253 91.564 1.00 41.89 281 LEU B CA 1
ATOM 2265 C C . LEU B 1 131 ? -1.993 -25.580 90.158 1.00 41.72 281 LEU B C 1
ATOM 2266 O O . LEU B 1 131 ? -2.515 -26.454 89.475 1.00 44.61 281 LEU B O 1
ATOM 2271 N N . HIS B 1 132 ? -0.946 -24.914 89.740 1.00 38.16 282 HIS B N 1
ATOM 2272 C CA . HIS B 1 132 ? -0.470 -25.093 88.373 1.00 43.37 282 HIS B CA 1
ATOM 2273 C C . HIS B 1 132 ? 0.173 -26.453 88.220 1.00 44.78 282 HIS B C 1
ATOM 2274 O O . HIS B 1 132 ? -0.022 -27.109 87.220 1.00 46.92 282 H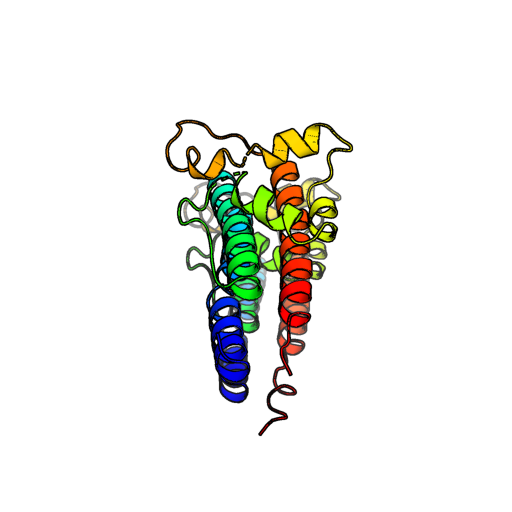IS B O 1
ATOM 2281 N N . LYS B 1 133 ? 0.938 -26.884 89.214 1.00 51.88 283 LYS B N 1
ATOM 2282 C CA . LYS B 1 133 ? 1.546 -28.222 89.183 1.00 51.52 283 LYS B CA 1
ATOM 2283 C C . LYS B 1 133 ? 0.449 -29.265 89.126 1.00 44.55 283 LYS B C 1
ATOM 2284 O O . LYS B 1 133 ? 0.426 -30.078 88.225 1.00 45.12 283 LYS B O 1
ATOM 2290 N N . LEU B 1 134 ? -0.495 -29.199 90.057 1.00 43.29 284 LEU B N 1
ATOM 2291 C CA . LEU B 1 134 ? -1.580 -30.160 90.107 1.00 49.81 284 LEU B CA 1
ATOM 2292 C C . LEU B 1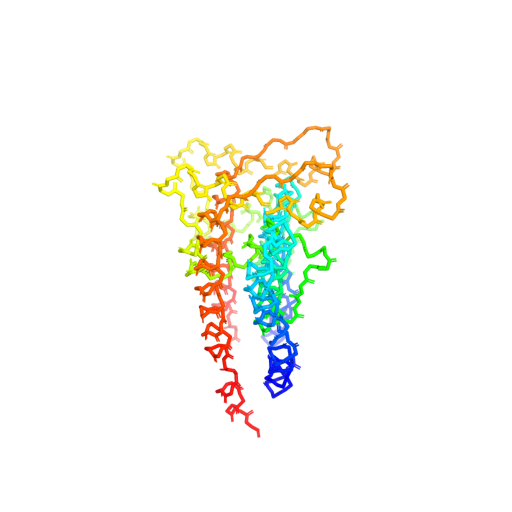 134 ? -2.428 -30.176 88.852 1.00 56.02 284 LEU B C 1
ATOM 2293 O O . LEU B 1 134 ? -2.768 -31.261 88.317 1.00 60.65 284 LEU B O 1
ATOM 2298 N N . VAL B 1 135 ? -2.759 -28.982 88.362 1.00 51.93 285 VAL B N 1
ATOM 2299 C CA . VAL B 1 135 ? -3.619 -28.902 87.196 1.00 48.67 285 VAL B CA 1
ATOM 2300 C C . VAL B 1 135 ? -2.920 -29.496 86.005 1.00 42.38 285 VAL B C 1
ATOM 2301 O O . VAL B 1 135 ? -3.555 -30.120 85.171 1.00 41.28 285 VAL B O 1
ATOM 2305 N N . GLU B 1 136 ? -1.617 -29.267 85.928 1.00 45.49 286 GLU B N 1
ATOM 2306 C CA . GLU B 1 136 ? -0.792 -29.751 84.822 1.00 53.16 286 GLU B CA 1
ATOM 2307 C C . GLU B 1 136 ? -0.823 -31.250 84.833 1.00 56.93 286 GLU B C 1
ATOM 2308 O O . GLU B 1 136 ? -1.010 -31.873 83.800 1.00 56.05 286 GLU B O 1
ATOM 2314 N N . THR B 1 137 ? -0.681 -31.822 86.026 1.00 58.38 287 THR B N 1
ATOM 2315 C CA . THR B 1 137 ? -0.697 -33.256 86.201 1.00 53.54 287 THR B CA 1
ATOM 2316 C C . THR B 1 137 ? -2.063 -33.822 85.835 1.00 58.91 287 THR B C 1
ATOM 2317 O O . THR B 1 137 ? -2.139 -34.743 85.000 1.00 65.12 287 THR B O 1
ATOM 2321 N N . LEU B 1 138 ? -3.133 -33.288 86.434 1.00 51.13 288 LEU B N 1
ATOM 2322 C CA . LEU B 1 138 ? -4.488 -33.792 86.146 1.00 47.59 288 LEU B CA 1
ATOM 2323 C C . LEU B 1 138 ? -4.848 -33.725 84.647 1.00 51.51 288 LEU B C 1
ATOM 2324 O O . LEU B 1 138 ? -5.628 -34.532 84.168 1.00 56.04 288 LEU B O 1
ATOM 2329 N N . CYS B 1 139 ? -4.290 -32.758 83.925 1.00 51.49 289 CYS B N 1
ATOM 2330 C CA . CYS B 1 139 ? -4.542 -32.617 82.497 1.00 54.67 289 CYS B CA 1
ATOM 2331 C C . CYS B 1 139 ? -3.832 -33.693 81.682 1.00 56.61 289 CYS B C 1
ATOM 2332 O O . CYS B 1 139 ? -4.380 -34.215 80.712 1.00 58.79 289 CYS B O 1
ATOM 2335 N N . ARG B 1 140 ? -2.592 -33.996 82.043 1.00 66.60 290 ARG B N 1
ATOM 2336 C CA . ARG B 1 140 ? -1.839 -35.064 81.385 1.00 68.71 290 ARG B CA 1
ATOM 2337 C C . ARG B 1 140 ? -2.504 -36.427 81.642 1.00 70.53 290 ARG B C 1
ATOM 2338 O O . ARG B 1 140 ? -2.698 -37.221 80.707 1.00 67.42 290 ARG B O 1
ATOM 2346 N N . GLU B 1 141 ? -2.905 -36.662 82.893 1.00 66.95 291 GLU B N 1
ATOM 2347 C CA . GLU B 1 141 ? -3.656 -37.873 83.259 1.00 63.57 291 GLU B CA 1
ATOM 2348 C C . GLU B 1 141 ? -4.924 -38.070 82.430 1.00 66.11 291 GLU B C 1
ATOM 2349 O O . GLU B 1 141 ? -5.301 -39.203 82.127 1.00 75.88 291 GLU B O 1
ATOM 2355 N N . HIS B 1 142 ? -5.586 -36.992 82.045 1.00 64.90 292 HIS B N 1
ATOM 2356 C CA . HIS B 1 142 ? -6.678 -37.123 81.097 1.00 65.95 292 HIS B CA 1
ATOM 2357 C C . HIS B 1 142 ? -6.095 -37.481 79.696 1.00 69.78 292 HIS B C 1
ATOM 2358 O O . HIS B 1 142 ? -5.688 -36.614 78.913 1.00 57.22 292 HIS B O 1
ATOM 2365 N N . ILE B 1 143 ? -5.988 -38.790 79.451 1.00 90.06 293 ILE B N 1
ATOM 2366 C CA . ILE B 1 143 ? -5.430 -39.359 78.200 1.00 97.12 293 ILE B CA 1
ATOM 2367 C C . ILE B 1 143 ? -6.385 -40.377 77.573 1.00 101.65 293 ILE B C 1
ATOM 2368 O O . ILE B 1 143 ? -6.504 -41.533 78.009 1.00 84.89 293 ILE B O 1
ATOM 2373 N N . GLU B 1 144 ? -7.046 -39.913 76.519 1.00 102.50 294 GLU B N 1
ATOM 2374 C CA . GLU B 1 144 ? -7.809 -40.759 75.645 1.00 101.27 294 GLU B CA 1
ATOM 2375 C C . GLU B 1 144 ? -6.861 -41.176 74.549 1.00 86.78 294 GLU B C 1
ATOM 2376 O O . GLU B 1 144 ? -7.300 -41.608 73.486 1.00 94.26 294 GLU B O 1
ATOM 2382 N N . LYS B 1 145 ? -5.560 -40.997 74.773 1.00 80.68 295 LYS B N 1
ATOM 2383 C CA . LYS B 1 145 ? -4.584 -41.670 73.938 1.00 85.51 295 LYS B CA 1
ATOM 2384 C C . LYS B 1 145 ? -4.714 -43.189 74.104 1.00 81.58 295 LYS B C 1
ATOM 2385 O O . LYS B 1 145 ? -4.319 -43.923 73.212 1.00 73.71 295 LYS B O 1
ATOM 2391 N N . LEU B 1 146 ? -5.310 -43.665 75.201 1.00 76.44 296 LEU B N 1
ATOM 2392 C CA . LEU B 1 146 ? -5.678 -45.068 75.245 1.00 72.92 296 LEU B CA 1
ATOM 2393 C C . LEU B 1 146 ? -7.007 -45.295 74.542 1.00 74.51 296 LEU B C 1
ATOM 2394 O O . LEU B 1 146 ? -7.103 -46.217 73.748 1.00 90.48 296 LEU B O 1
ATOM 2399 N N . GLU B 1 147 ? -8.026 -44.478 74.810 1.00 74.15 297 GLU B N 1
ATOM 2400 C CA . GLU B 1 147 ? -9.358 -44.691 74.197 1.00 70.61 297 GLU B CA 1
ATOM 2401 C C . GLU B 1 147 ? -9.433 -44.465 72.669 1.00 77.51 297 GLU B C 1
ATOM 2402 O O . GLU B 1 147 ? -10.481 -44.724 72.071 1.00 84.78 297 GLU B O 1
ATOM 2404 N N . HIS B 1 148 ? -8.352 -44.000 72.035 1.00 81.37 298 HIS B N 1
ATOM 2405 C CA . HIS B 1 148 ? -8.151 -44.303 70.619 1.00 90.16 298 HIS B CA 1
ATOM 2406 C C . HIS B 1 148 ? -7.197 -45.502 70.497 1.00 91.03 298 HIS B C 1
ATOM 2407 O O . HIS B 1 148 ? -6.166 -45.427 69.852 1.00 86.86 298 HIS B O 1
ATOM 2414 N N . ALA B 1 149 ? -7.556 -46.597 71.168 1.00 102.94 299 ALA B N 1
ATOM 2415 C CA . ALA B 1 149 ? -7.006 -47.923 70.899 1.00 103.30 299 ALA B CA 1
ATOM 2416 C C . ALA B 1 149 ? -7.791 -48.424 69.711 1.00 103.29 299 ALA B C 1
ATOM 2417 O O . ALA B 1 149 ? -7.214 -48.860 68.718 1.00 105.48 299 ALA B O 1
ATOM 2419 N N . ALA B 1 150 ? -9.118 -48.349 69.831 1.00 104.36 300 ALA B N 1
ATOM 2420 C CA . ALA B 1 150 ? -10.024 -48.550 68.702 1.00 109.46 300 ALA B CA 1
ATOM 2421 C C . ALA B 1 150 ? -9.645 -47.573 67.590 1.00 107.85 300 ALA B C 1
ATOM 2422 O O . ALA B 1 150 ? -10.227 -46.501 67.490 1.00 109.85 300 ALA B O 1
ATOM 2424 N N . GLY B 1 151 ? -8.661 -47.955 66.775 1.00 109.06 301 GLY B N 1
ATOM 2425 C CA . GLY B 1 151 ? -8.145 -47.113 65.699 1.00 103.39 301 GLY B CA 1
ATOM 2426 C C . GLY B 1 151 ? -8.903 -47.334 64.405 1.00 109.06 301 GLY B C 1
ATOM 2427 O O . GLY B 1 151 ? -8.317 -47.708 63.391 1.00 100.48 301 GLY B O 1
#

InterPro domains:
  IPR002934 Polymerase, nucleotidyl transferase domain [PF01909] (38-82)
  IPR007842 HEPN domain [PF05168] (169-286)
  IPR007842 HEPN domain [PS50910] (168-288)
  IPR007842 HEPN domain [SM00748] (168-288)
  IPR043519 Nucleotidyltransferase superfamily [G3DSA:3.30.460.10] (10-131)
  IPR043519 Nucleotidyltransferase superfamily [SSF81301] (22-140)
  IPR052548 Type VII toxin-antitoxin system antitoxin [PTHR33933] (24-217)

CATH classification: 1.20.120.330

Foldseek 3Di:
DDLVVLQVQLVVLLVVLVLLVVLLVVLVVVVVVVLNLVSVLSLVVSLLSLLSSLCCNVPVDDDVVSAVVSLVVSCVVPVVSVVLQDPPDPVSVVLVVLSVSNVPSVPPPDRDDDPVSSVSSSVSSVVSNVVSNVSSVVPHRD/DDLVVLQVQLVVLLVVLVLLVVLLVVLVVVVVVVLNLVSVLSLLVSLLSLLVSLCCNQPVDDDVVSAVVSLVVSCVVPVVSVVLQDPPDVVSVVLVVLSCSNVDSVPHPDRDDDPVSSVSSSVSSVVSNVVSVVSSVVPDSVVVVPVD

B-factor: mean 66.81, std 20.65, range [30.84, 143.8]

Sequence (290 aa):
LSPADALRVAEDHFLRHPDARDFADVAKYLVAKGNLHLAAFNLHQAVETAYNCYLLTLTNYSPASHNKFLRGLSEGRDRRLIDIWPRDRQRFTTWYNINEAYVKARYSKRFEVSEEALTWLQERTAELHKLVETLCREHIEKLSPADALRVAEDHFLRHPDARDFADVAKYLVAKGNLHLAAFNLHQAVETAYNCYLLTLTNYSPASHNKFLRGLSEGRDRRLIDIWPRDRQRFTTWYNINEAYVKARYSKRFEVSEEALTWLQERTAELHKLVETLCREHIEKLEHAAG

Radius of gyration: 23.74 Å; Cα contacts (8 Å, |Δi|>4): 322; chains: 2; bounding box: 59×67×44 Å

Solvent-accessible surface area: 16842 Å² total